Protein AF-A0A6P2TS26-F1 (afdb_monomer)

Mean predicted aligned error: 13.61 Å

Secondary structure (DSSP, 8-state):
--THHHHHHHHHHHHHHSSSTT--S----TT-----HHHHHHHHHHHHHHHHHHHHHHHHHHHHHHHHHHHHHHHHHTT-HHHHHHHHHH----HHHHSS--HHHHHHHHHHHHHHHHHHSSS--TTTHHHHHHHHHHHHHHHTTT-HHHHHHHHHHHHHHHHSTTHHHHTT---SPTTTS---HHHHHHHHHHHHHHHHHHHHHHHT--GGG---S-SS---SSS---HHHHHHHHHHHHH-GGGGTS--EEEEETTEEEEEPP-

Structure (mmCIF, N/CA/C/O backbone):
data_AF-A0A6P2TS26-F1
#
_entry.id   AF-A0A6P2TS26-F1
#
loop_
_atom_site.group_PDB
_atom_site.id
_atom_site.type_symbol
_atom_site.label_atom_id
_atom_site.label_alt_id
_atom_site.label_comp_id
_atom_site.label_asym_id
_atom_site.label_entity_id
_atom_site.label_seq_id
_atom_site.pdbx_PDB_ins_code
_atom_site.Cartn_x
_atom_site.Cartn_y
_atom_site.Cartn_z
_atom_site.occupancy
_atom_site.B_iso_or_equiv
_atom_site.auth_seq_id
_atom_site.auth_comp_id
_atom_site.auth_asym_id
_atom_site.auth_atom_id
_atom_site.pdbx_PDB_model_num
ATOM 1 N N . MET A 1 1 ? 30.615 -4.510 -17.522 1.00 43.84 1 MET A N 1
ATOM 2 C CA . MET A 1 1 ? 31.919 -4.238 -16.867 1.00 43.84 1 MET A CA 1
ATOM 3 C C . MET A 1 1 ? 32.957 -3.967 -17.949 1.00 43.84 1 MET A C 1
ATOM 5 O O . MET A 1 1 ? 33.352 -4.892 -18.642 1.00 43.84 1 MET A O 1
ATOM 9 N N . SER A 1 2 ? 33.292 -2.694 -18.185 1.00 32.22 2 SER A N 1
ATOM 10 C CA . SER A 1 2 ? 34.034 -2.250 -19.377 1.00 32.22 2 SER A CA 1
ATOM 11 C C . SER A 1 2 ? 35.471 -1.832 -19.041 1.00 32.22 2 SER A C 1
ATOM 13 O O . SER A 1 2 ? 35.719 -1.208 -18.007 1.00 32.22 2 SER A O 1
ATOM 15 N N . LYS A 1 3 ? 36.405 -2.177 -19.938 1.00 34.50 3 LYS A N 1
ATOM 16 C CA . LYS A 1 3 ? 37.876 -2.058 -19.845 1.00 34.50 3 LYS A CA 1
ATOM 17 C C . LYS A 1 3 ? 38.410 -0.667 -19.442 1.00 34.50 3 LYS A C 1
ATOM 19 O O . LYS A 1 3 ? 39.552 -0.571 -19.001 1.00 34.50 3 LYS A O 1
ATOM 24 N N . SER A 1 4 ? 37.600 0.392 -19.512 1.00 33.75 4 SER A N 1
ATOM 25 C CA . SER A 1 4 ? 37.988 1.757 -19.112 1.00 33.75 4 SER A CA 1
ATOM 26 C C . SER A 1 4 ? 38.203 1.933 -17.603 1.00 33.75 4 SER A C 1
ATOM 28 O O . SER A 1 4 ? 39.023 2.749 -17.187 1.00 33.75 4 SER A O 1
ATOM 30 N N . MET A 1 5 ? 37.536 1.133 -16.765 1.00 33.28 5 MET A N 1
ATOM 31 C CA . MET A 1 5 ? 37.634 1.244 -15.302 1.00 33.28 5 MET A CA 1
ATOM 32 C C . MET A 1 5 ? 38.975 0.709 -14.754 1.00 33.28 5 MET A C 1
ATOM 34 O O . MET A 1 5 ? 39.426 1.109 -13.682 1.00 33.28 5 MET A O 1
ATOM 38 N N . THR A 1 6 ? 39.660 -0.158 -15.509 1.00 39.22 6 THR A N 1
ATOM 39 C CA . THR A 1 6 ? 40.962 -0.738 -15.134 1.00 39.22 6 THR A CA 1
ATOM 40 C C . THR A 1 6 ? 42.138 0.187 -15.476 1.00 39.22 6 THR A C 1
ATOM 42 O O . THR A 1 6 ? 43.161 0.148 -14.794 1.00 39.22 6 THR A O 1
ATOM 45 N N . ILE A 1 7 ? 41.994 1.052 -16.487 1.00 42.72 7 ILE A N 1
ATOM 46 C CA . ILE A 1 7 ? 43.043 1.992 -16.924 1.00 42.72 7 ILE A CA 1
ATOM 47 C C . ILE A 1 7 ? 43.149 3.179 -15.954 1.00 42.72 7 ILE A C 1
ATOM 49 O O . ILE A 1 7 ? 44.250 3.549 -15.551 1.00 42.72 7 ILE A O 1
ATOM 53 N N . ILE A 1 8 ? 42.012 3.699 -15.479 1.00 43.06 8 ILE A N 1
ATOM 54 C CA . ILE A 1 8 ? 41.965 4.819 -14.520 1.00 43.06 8 ILE A CA 1
ATOM 55 C C . ILE A 1 8 ? 42.535 4.408 -13.151 1.00 43.06 8 ILE A C 1
ATOM 57 O O . ILE A 1 8 ? 43.282 5.164 -12.532 1.00 43.06 8 ILE A O 1
ATOM 61 N N . ARG A 1 9 ? 42.290 3.164 -12.711 1.00 41.81 9 ARG A N 1
ATOM 62 C CA . ARG A 1 9 ? 42.856 2.623 -11.462 1.00 41.81 9 ARG A CA 1
ATOM 63 C C . ARG A 1 9 ? 44.382 2.468 -11.520 1.00 41.81 9 ARG A C 1
ATOM 65 O O . ARG A 1 9 ? 45.052 2.677 -10.515 1.00 41.81 9 ARG A O 1
ATOM 72 N N . ARG A 1 10 ? 44.942 2.139 -12.693 1.00 38.78 10 ARG A N 1
ATOM 73 C CA . ARG A 1 10 ? 46.400 2.027 -12.890 1.00 38.78 10 ARG A CA 1
ATOM 74 C C . ARG A 1 10 ? 47.093 3.390 -12.983 1.00 38.78 10 ARG A C 1
ATOM 76 O O . ARG A 1 10 ? 48.202 3.520 -12.478 1.00 38.78 10 ARG A O 1
ATOM 83 N N . LEU A 1 11 ? 46.430 4.406 -13.538 1.00 37.84 11 LEU A N 1
ATOM 84 C CA . LEU A 1 11 ? 46.932 5.788 -13.552 1.00 37.84 11 LEU A CA 1
ATOM 85 C C . LEU A 1 11 ? 46.934 6.432 -12.154 1.00 37.84 11 LEU A C 1
ATOM 87 O O . LEU A 1 11 ? 47.897 7.111 -11.815 1.00 37.84 11 LEU A O 1
ATOM 91 N N . ALA A 1 12 ? 45.939 6.138 -11.308 1.00 40.00 12 ALA A N 1
ATOM 92 C CA . ALA A 1 12 ? 45.915 6.593 -9.912 1.00 40.00 12 ALA A CA 1
ATOM 93 C C . ALA A 1 12 ? 47.009 5.940 -9.036 1.00 40.00 12 ALA A C 1
ATOM 95 O O . ALA A 1 12 ? 47.567 6.581 -8.146 1.00 40.00 12 ALA A O 1
ATOM 96 N N . CYS A 1 13 ? 47.382 4.682 -9.305 1.00 37.41 13 CYS A N 1
ATOM 97 C CA . CYS A 1 13 ? 48.526 4.055 -8.633 1.00 37.41 13 CYS A CA 1
ATOM 98 C C . CYS A 1 13 ? 49.877 4.617 -9.114 1.00 37.41 13 CYS A C 1
ATOM 100 O O . CYS A 1 13 ? 50.801 4.720 -8.314 1.00 37.41 13 CYS A O 1
ATOM 102 N N . LEU A 1 14 ? 49.999 5.026 -10.381 1.00 35.94 14 LEU A N 1
ATOM 103 C CA . LEU A 1 14 ? 51.245 5.582 -10.930 1.00 35.94 14 LEU A CA 1
ATOM 104 C C . LEU A 1 14 ? 51.549 7.009 -10.444 1.00 35.94 14 LEU A C 1
ATOM 106 O O . LEU A 1 14 ? 52.718 7.349 -10.273 1.00 35.94 14 LEU A O 1
ATOM 110 N N . THR A 1 15 ? 50.536 7.819 -10.132 1.00 40.16 15 THR A N 1
ATOM 111 C CA . THR A 1 15 ? 50.741 9.138 -9.501 1.00 40.16 15 THR A CA 1
ATOM 112 C C . THR A 1 15 ? 50.996 9.048 -7.995 1.00 40.16 15 THR A C 1
ATOM 114 O O . THR A 1 15 ? 51.635 9.931 -7.431 1.00 40.16 15 THR A O 1
ATOM 117 N N . SER A 1 16 ? 50.592 7.948 -7.352 1.00 39.03 16 SER A N 1
ATOM 118 C CA . SER A 1 16 ? 50.873 7.691 -5.930 1.00 39.03 16 SER A CA 1
ATOM 119 C C . SER A 1 16 ? 52.322 7.241 -5.678 1.00 39.03 16 SER A C 1
ATOM 121 O O . SER A 1 16 ? 52.857 7.459 -4.596 1.00 39.03 16 SER A O 1
ATOM 123 N N . VAL A 1 17 ? 52.990 6.644 -6.674 1.00 40.62 17 VAL A N 1
ATOM 124 C CA . VAL A 1 17 ? 54.374 6.140 -6.540 1.00 40.62 17 VAL A CA 1
ATOM 125 C C . VAL A 1 17 ? 55.431 7.220 -6.817 1.00 40.62 17 VAL A C 1
ATOM 127 O O . VAL A 1 17 ? 56.533 7.138 -6.285 1.00 40.62 17 VAL A O 1
ATOM 130 N N . LEU A 1 18 ? 55.106 8.284 -7.559 1.00 42.59 18 LEU A N 1
ATOM 131 C CA . LEU A 1 18 ? 56.057 9.378 -7.825 1.00 42.59 18 LEU A CA 1
ATOM 132 C C . LEU A 1 18 ? 56.091 10.470 -6.740 1.00 42.59 18 LEU A C 1
ATOM 134 O O . LEU A 1 18 ? 57.012 11.281 -6.742 1.00 42.59 18 LEU A O 1
ATOM 138 N N . ALA A 1 19 ? 55.156 10.469 -5.783 1.00 41.88 19 ALA A N 1
ATOM 139 C CA . ALA A 1 19 ? 55.155 11.402 -4.647 1.00 41.88 19 ALA A CA 1
ATOM 140 C C . ALA A 1 19 ? 55.678 10.794 -3.327 1.00 41.88 19 ALA A C 1
ATOM 142 O O . ALA A 1 19 ? 55.879 11.522 -2.360 1.00 41.88 19 ALA A O 1
ATOM 143 N N . LEU A 1 20 ? 55.936 9.481 -3.275 1.00 44.88 20 LEU A N 1
ATOM 144 C CA . LEU A 1 20 ? 56.434 8.786 -2.074 1.00 44.88 20 LEU A CA 1
ATOM 145 C C . LEU A 1 20 ? 57.918 8.377 -2.158 1.00 44.88 20 LEU A C 1
ATOM 147 O O . LEU A 1 20 ? 58.442 7.767 -1.232 1.00 44.88 20 LEU A O 1
ATOM 151 N N . GLY A 1 21 ? 58.625 8.746 -3.230 1.00 40.78 21 GLY A N 1
ATOM 152 C CA . GLY A 1 21 ? 60.044 8.415 -3.426 1.00 40.78 21 GLY A CA 1
ATOM 153 C C . GLY A 1 21 ? 61.048 9.271 -2.643 1.00 40.78 21 GLY A C 1
ATOM 154 O O . GLY A 1 21 ? 62.248 9.074 -2.801 1.00 40.78 21 GLY A O 1
ATOM 155 N N . ALA A 1 22 ? 60.601 10.224 -1.821 1.00 41.62 22 ALA A N 1
ATOM 156 C CA . ALA A 1 22 ? 61.499 11.139 -1.114 1.00 41.62 22 ALA A CA 1
ATOM 157 C C . ALA A 1 22 ? 61.060 11.416 0.330 1.00 41.62 22 ALA A C 1
ATOM 159 O O . ALA A 1 22 ? 61.025 12.564 0.746 1.00 41.62 22 ALA A O 1
ATOM 160 N N . CYS A 1 23 ? 60.709 10.376 1.090 1.00 42.03 23 CYS A N 1
ATOM 161 C CA . CYS A 1 23 ? 60.691 10.385 2.560 1.00 42.03 23 CYS A CA 1
ATOM 162 C C . CYS A 1 23 ? 60.766 8.930 3.053 1.00 42.03 23 CYS A C 1
ATOM 164 O O . CYS A 1 23 ? 59.774 8.368 3.510 1.00 42.03 23 CYS A O 1
ATOM 166 N N . SER A 1 24 ? 61.932 8.289 2.923 1.00 37.75 24 SER A N 1
ATOM 167 C CA . SER A 1 24 ? 62.208 7.018 3.602 1.00 37.75 24 SER A CA 1
ATOM 168 C C . SER A 1 24 ? 63.368 7.182 4.579 1.00 37.75 24 SER A C 1
ATOM 170 O O . SER A 1 24 ? 64.529 7.131 4.183 1.00 37.75 24 SER A O 1
ATOM 172 N N . SER A 1 25 ? 63.034 7.357 5.852 1.00 39.81 25 SER A N 1
ATOM 173 C CA . SER A 1 25 ? 63.660 6.640 6.968 1.00 39.81 25 SER A CA 1
ATOM 174 C C . SER A 1 25 ? 62.862 6.946 8.240 1.00 39.81 25 SER A C 1
ATOM 176 O O . SER A 1 25 ? 62.713 8.106 8.612 1.00 39.81 25 SER A O 1
ATOM 178 N N . ASP A 1 26 ? 62.363 5.879 8.863 1.00 35.72 26 ASP A N 1
ATOM 179 C CA . ASP A 1 26 ? 61.820 5.786 10.225 1.00 35.72 26 ASP A CA 1
ATOM 180 C C . ASP A 1 26 ? 60.376 6.252 10.489 1.00 35.72 26 ASP A C 1
ATOM 182 O O . ASP A 1 26 ? 60.086 7.262 11.129 1.00 35.72 26 ASP A O 1
ATOM 186 N N . CYS A 1 27 ? 59.434 5.386 10.098 1.00 41.00 27 CYS A N 1
ATOM 187 C CA . CYS A 1 27 ? 58.069 5.340 10.626 1.00 41.00 27 CYS A CA 1
ATOM 188 C C . CYS A 1 27 ? 58.030 4.719 12.034 1.00 41.00 27 CYS A C 1
ATOM 190 O O . CYS A 1 27 ? 57.474 3.642 12.240 1.00 41.00 27 CYS A O 1
ATOM 192 N N . SER A 1 28 ? 58.590 5.409 13.021 1.00 37.25 28 SER A N 1
ATOM 193 C CA . SER A 1 28 ? 58.350 5.092 14.430 1.00 37.25 28 SER A CA 1
ATOM 194 C C . SER A 1 28 ? 58.573 6.331 15.287 1.00 37.25 28 SER A C 1
ATOM 196 O O . SER A 1 28 ? 59.604 6.439 15.935 1.00 37.25 28 SER A O 1
ATOM 198 N N . ASN A 1 29 ? 57.642 7.292 15.228 1.00 37.97 29 ASN A N 1
ATOM 199 C CA . ASN A 1 29 ? 57.329 8.249 16.303 1.00 37.97 29 ASN A CA 1
ATOM 200 C C . ASN A 1 29 ? 56.235 9.226 15.839 1.00 37.97 29 ASN A C 1
ATOM 202 O O . ASN A 1 29 ? 56.510 10.308 15.334 1.00 37.97 29 ASN A O 1
ATOM 206 N N . LEU A 1 30 ? 54.971 8.848 16.036 1.00 42.41 30 LEU A N 1
ATOM 207 C CA . LEU A 1 30 ? 53.792 9.649 15.670 1.00 42.41 30 LEU A CA 1
ATOM 208 C C . LEU A 1 30 ? 53.483 10.806 16.649 1.00 42.41 30 LEU A C 1
ATOM 210 O O . LEU A 1 30 ? 52.454 11.456 16.503 1.00 42.41 30 LEU A O 1
ATOM 214 N N . LEU A 1 31 ? 54.348 11.081 17.637 1.00 38.00 31 LEU A N 1
ATOM 215 C CA . LEU A 1 31 ? 54.135 12.125 18.658 1.00 38.00 31 LEU A CA 1
ATOM 216 C C . LEU A 1 31 ? 55.414 12.891 19.069 1.00 38.00 31 LEU A C 1
ATOM 218 O O . LEU A 1 31 ? 55.466 13.461 20.156 1.00 38.00 31 LEU A O 1
ATOM 222 N N . SER A 1 32 ? 56.450 12.939 18.225 1.00 34.25 32 SER A N 1
ATOM 223 C CA . SER A 1 32 ? 57.643 13.756 18.504 1.00 34.25 32 SER A CA 1
ATOM 224 C C . SER A 1 32 ? 57.584 15.081 17.747 1.00 3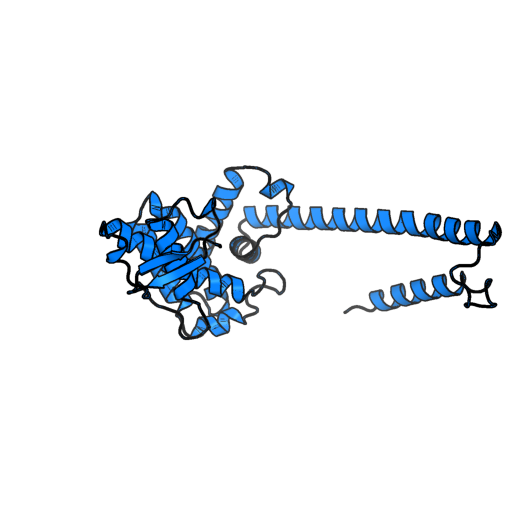4.25 32 SER A C 1
ATOM 226 O O . SER A 1 32 ? 57.612 15.116 16.516 1.00 34.25 32 SER A O 1
ATOM 228 N N . GLY A 1 33 ? 57.479 16.179 18.496 1.00 42.53 33 GLY A N 1
ATOM 229 C CA . GLY A 1 33 ? 57.523 17.538 17.973 1.00 42.53 33 GLY A CA 1
ATOM 230 C C . GLY A 1 33 ? 58.897 17.867 17.396 1.00 42.53 33 GLY A C 1
ATOM 231 O O . GLY A 1 33 ? 59.821 18.202 18.129 1.00 42.53 33 GLY A O 1
ATOM 232 N N . SER A 1 34 ? 59.024 17.817 16.072 1.00 35.84 34 SER A N 1
ATOM 233 C CA . SER A 1 34 ? 60.061 18.558 15.357 1.00 35.84 34 SER A CA 1
ATOM 234 C C . SER A 1 34 ? 59.558 18.923 13.964 1.00 35.84 34 SER A C 1
ATOM 236 O O . SER A 1 34 ? 59.414 18.087 13.073 1.00 35.84 34 SER A O 1
ATOM 238 N N . HIS A 1 35 ? 59.200 20.196 13.809 1.00 41.19 35 HIS A N 1
ATOM 239 C CA . HIS A 1 35 ? 58.676 20.763 12.575 1.00 41.19 35 HIS A CA 1
ATOM 240 C C . HIS A 1 35 ? 59.808 20.963 11.562 1.00 41.19 35 HIS A C 1
ATOM 242 O O . HIS A 1 35 ? 60.517 21.965 11.597 1.00 41.19 35 HIS A O 1
ATOM 248 N N . SER A 1 36 ? 59.937 20.037 10.613 1.00 40.91 36 SER A N 1
ATOM 249 C CA . SER A 1 36 ? 60.620 20.309 9.349 1.00 40.91 36 SER A CA 1
ATOM 250 C C . SER A 1 36 ? 59.647 21.027 8.411 1.00 40.91 36 SER A C 1
ATOM 252 O O . SER A 1 36 ? 58.611 20.483 8.021 1.00 40.91 36 SER A O 1
ATOM 254 N N . THR A 1 37 ? 59.985 22.258 8.026 1.00 44.28 37 THR A N 1
ATOM 255 C CA . THR A 1 37 ? 59.265 23.067 7.027 1.00 44.28 37 THR A CA 1
ATOM 256 C C . THR A 1 37 ? 59.093 22.350 5.681 1.00 44.28 37 THR A C 1
ATOM 258 O O . THR A 1 37 ? 58.162 22.667 4.941 1.00 44.28 37 THR A O 1
ATOM 261 N N . ALA A 1 38 ? 59.915 21.337 5.386 1.00 41.84 38 ALA A N 1
ATOM 262 C CA . ALA A 1 38 ? 59.845 20.561 4.151 1.00 41.84 38 ALA A CA 1
ATOM 263 C C . ALA A 1 38 ? 58.663 19.567 4.108 1.00 41.84 38 ALA A C 1
ATOM 265 O O . ALA A 1 38 ? 58.068 19.385 3.046 1.00 41.84 38 ALA A O 1
ATOM 266 N N . CYS A 1 39 ? 58.246 18.982 5.241 1.00 36.72 39 CYS A N 1
ATOM 267 C CA . CYS A 1 39 ? 57.095 18.061 5.273 1.00 36.72 39 CYS A CA 1
ATOM 268 C C . CYS A 1 39 ? 55.748 18.790 5.142 1.00 36.72 39 CYS A C 1
ATOM 270 O O . CYS A 1 39 ? 54.819 18.267 4.526 1.00 36.72 39 CYS A O 1
ATOM 272 N N . ASN A 1 40 ? 55.648 20.021 5.654 1.00 40.12 40 ASN A N 1
ATOM 273 C CA . ASN A 1 40 ? 54.433 20.835 5.539 1.00 40.12 40 ASN A CA 1
ATOM 274 C C . ASN A 1 40 ? 54.159 21.292 4.096 1.00 40.12 40 ASN A C 1
ATOM 276 O O . ASN A 1 40 ? 53.001 21.383 3.695 1.00 40.12 40 ASN A O 1
ATOM 280 N N . LEU A 1 41 ? 55.203 21.535 3.295 1.00 43.41 41 LEU A N 1
ATOM 281 C CA . LEU A 1 41 ? 55.057 21.901 1.881 1.00 43.41 41 LEU A CA 1
ATOM 282 C C . LEU A 1 41 ? 54.620 20.714 1.012 1.00 43.41 41 LEU A C 1
ATOM 284 O O . LEU A 1 41 ? 53.796 20.896 0.118 1.00 43.41 41 LEU A O 1
ATOM 288 N N . ALA A 1 42 ? 55.105 19.502 1.296 1.00 42.03 42 ALA A N 1
ATOM 289 C CA . ALA A 1 42 ? 54.706 18.298 0.565 1.00 42.03 42 ALA A CA 1
ATOM 290 C C . ALA A 1 42 ? 53.240 17.909 0.839 1.00 42.03 42 ALA A C 1
ATOM 292 O O . ALA A 1 42 ? 52.493 17.613 -0.095 1.00 42.03 42 ALA A O 1
ATOM 293 N N . TRP A 1 43 ? 52.792 17.993 2.097 1.00 40.28 43 TRP A N 1
ATOM 294 C CA . TRP A 1 43 ? 51.382 17.786 2.449 1.00 40.28 43 TRP A CA 1
ATOM 295 C C . TRP A 1 43 ? 50.484 18.930 1.959 1.00 40.28 43 TRP A C 1
ATOM 297 O O . TRP A 1 43 ? 49.401 18.673 1.437 1.00 40.28 43 TRP A O 1
ATOM 307 N N . GLY A 1 44 ? 50.945 20.184 2.029 1.00 38.62 44 GLY A N 1
ATOM 308 C CA . GLY A 1 44 ? 50.228 21.337 1.479 1.00 38.62 44 GLY A CA 1
ATOM 309 C C . GLY A 1 44 ? 50.033 21.255 -0.039 1.00 38.62 44 GLY A C 1
ATOM 310 O O . GLY A 1 44 ? 48.934 21.499 -0.529 1.00 38.62 44 GLY A O 1
ATOM 311 N N . ALA A 1 45 ? 51.055 20.834 -0.791 1.00 43.91 45 ALA A N 1
ATOM 312 C CA . ALA A 1 45 ? 50.973 20.674 -2.243 1.00 43.91 45 ALA A CA 1
ATOM 313 C C . ALA A 1 45 ? 50.077 19.495 -2.664 1.00 43.91 45 ALA A C 1
ATOM 315 O O . ALA A 1 45 ? 49.327 19.612 -3.633 1.00 43.91 45 ALA A O 1
ATOM 316 N N . ALA A 1 46 ? 50.092 18.386 -1.916 1.00 44.09 46 ALA A N 1
ATOM 317 C CA . ALA A 1 46 ? 49.193 17.258 -2.161 1.00 44.09 46 ALA A CA 1
ATOM 318 C C . ALA A 1 46 ? 47.720 17.625 -1.896 1.00 44.09 46 ALA A C 1
ATOM 320 O O . ALA A 1 46 ? 46.845 17.269 -2.685 1.00 44.09 46 ALA A O 1
ATOM 321 N N . ILE A 1 47 ? 47.435 18.401 -0.844 1.00 46.06 47 ILE A N 1
ATOM 322 C CA . ILE A 1 47 ? 46.077 18.885 -0.548 1.00 46.06 47 ILE A CA 1
ATOM 323 C C . ILE A 1 47 ? 45.603 19.880 -1.622 1.00 46.06 47 ILE A C 1
ATOM 325 O O . ILE A 1 47 ? 44.471 19.771 -2.089 1.00 46.06 47 ILE A O 1
ATOM 329 N N . VAL A 1 48 ? 46.468 20.792 -2.084 1.00 46.19 48 VAL A N 1
ATOM 330 C CA . VAL A 1 48 ? 46.136 21.775 -3.137 1.00 46.19 48 VAL A CA 1
ATOM 331 C C . VAL A 1 48 ? 45.949 21.126 -4.514 1.00 46.19 48 VAL A C 1
ATOM 333 O O . VAL A 1 48 ? 45.154 21.622 -5.306 1.00 46.19 48 VAL A O 1
ATOM 336 N N . ALA A 1 49 ? 46.615 20.008 -4.810 1.00 45.72 49 ALA A N 1
ATOM 337 C CA . ALA A 1 49 ? 46.431 19.293 -6.075 1.00 45.72 49 ALA A CA 1
ATOM 338 C C . ALA A 1 49 ? 45.201 18.363 -6.078 1.00 45.72 49 ALA A C 1
ATOM 340 O O . ALA A 1 49 ? 44.564 18.189 -7.117 1.00 45.72 49 ALA A O 1
ATOM 341 N N . VAL A 1 50 ? 44.842 17.773 -4.932 1.00 48.81 50 VAL A N 1
ATOM 342 C CA . VAL A 1 50 ? 43.735 16.801 -4.833 1.00 48.81 50 VAL A CA 1
ATOM 343 C C . VAL A 1 50 ? 42.392 17.474 -4.520 1.00 48.81 50 VAL A C 1
ATOM 345 O O . VAL A 1 50 ? 41.363 17.031 -5.032 1.00 48.81 50 VAL A O 1
ATOM 348 N N . ALA A 1 51 ? 42.372 18.568 -3.751 1.00 46.62 51 ALA A N 1
ATOM 349 C CA . ALA A 1 51 ? 41.131 19.259 -3.387 1.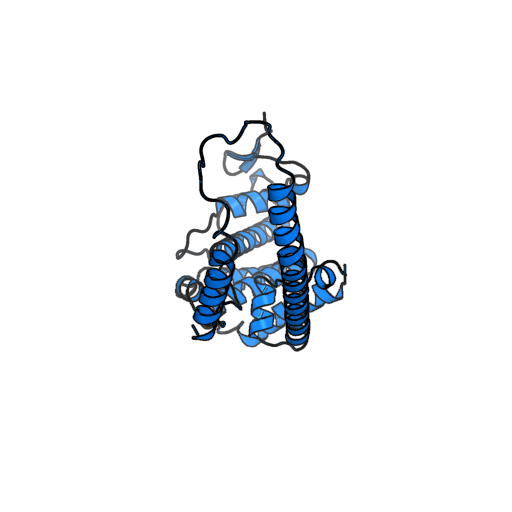00 46.62 51 ALA A CA 1
ATOM 350 C C . ALA A 1 51 ? 40.331 19.805 -4.593 1.00 46.62 51 ALA A C 1
ATOM 352 O O . ALA A 1 51 ? 39.119 19.592 -4.623 1.00 46.62 51 ALA A O 1
ATOM 353 N N . PRO A 1 52 ? 40.941 20.425 -5.626 1.00 50.44 52 PRO A N 1
ATOM 354 C CA . PRO A 1 52 ? 40.204 20.886 -6.802 1.00 50.44 52 PRO A CA 1
ATOM 355 C C . PRO A 1 52 ? 39.589 19.728 -7.591 1.00 50.44 52 PRO A C 1
ATOM 357 O O . PRO A 1 52 ? 38.466 19.841 -8.066 1.00 50.44 52 PRO A O 1
ATOM 360 N N . VAL A 1 53 ? 40.289 18.593 -7.697 1.00 53.72 53 VAL A N 1
ATOM 361 C CA . VAL A 1 53 ? 39.788 17.408 -8.412 1.00 53.72 53 VAL A CA 1
ATOM 362 C C . VAL A 1 53 ? 38.628 16.763 -7.653 1.00 53.72 53 VAL A C 1
ATOM 364 O O . VAL A 1 53 ? 37.635 16.388 -8.271 1.00 53.72 53 VAL A O 1
ATOM 367 N N . ALA A 1 54 ? 38.711 16.680 -6.322 1.00 54.22 54 ALA A N 1
ATOM 368 C CA . ALA A 1 54 ? 37.627 16.162 -5.490 1.00 54.22 54 ALA A CA 1
ATOM 369 C C . ALA A 1 54 ? 36.376 17.058 -5.545 1.00 54.22 54 ALA A C 1
ATOM 371 O O . ALA A 1 54 ? 35.276 16.543 -5.725 1.00 54.22 54 ALA A O 1
ATOM 372 N N . LEU A 1 55 ? 36.544 18.385 -5.473 1.00 57.19 55 LEU A N 1
ATOM 373 C CA . LEU A 1 55 ? 35.441 19.351 -5.562 1.00 57.19 55 LEU A CA 1
ATOM 374 C C . LEU A 1 55 ? 34.799 19.391 -6.957 1.00 57.19 55 LEU A C 1
ATOM 376 O O . LEU A 1 55 ? 33.581 19.498 -7.082 1.00 57.19 55 LEU A O 1
ATOM 380 N N . VAL A 1 56 ? 35.601 19.274 -8.019 1.00 59.94 56 VAL A N 1
ATOM 381 C CA . VAL A 1 56 ? 35.086 19.183 -9.392 1.00 59.94 56 VAL A CA 1
ATOM 382 C C . VAL A 1 56 ? 34.380 17.843 -9.615 1.00 59.94 56 VAL A C 1
ATOM 384 O O . VAL A 1 56 ? 33.333 17.819 -10.254 1.00 59.94 56 VAL A O 1
ATOM 387 N N . SER A 1 57 ? 34.880 16.739 -9.049 1.00 61.19 57 SER A N 1
ATOM 388 C CA . SER A 1 57 ? 34.201 15.437 -9.118 1.00 61.19 57 SER A CA 1
ATOM 389 C C . SER A 1 57 ? 32.849 15.466 -8.412 1.00 61.19 57 SER A C 1
ATOM 391 O O . SER A 1 57 ? 31.869 15.017 -8.999 1.00 61.19 57 SER A O 1
ATOM 393 N N . SER A 1 58 ? 32.769 16.031 -7.202 1.00 64.81 58 SER A N 1
ATOM 394 C CA . SER A 1 58 ? 31.498 16.132 -6.478 1.00 64.81 58 SER A CA 1
ATOM 395 C C . SER A 1 58 ? 30.504 17.041 -7.199 1.00 64.81 58 SER A C 1
ATOM 397 O O . SER A 1 58 ? 29.345 16.676 -7.337 1.00 64.81 58 SER A O 1
ATOM 399 N N . ALA A 1 59 ? 30.950 18.176 -7.750 1.00 68.12 59 ALA A N 1
ATOM 400 C CA . ALA A 1 59 ? 30.076 19.065 -8.518 1.00 68.12 59 ALA A CA 1
ATOM 401 C C . ALA A 1 59 ? 29.570 18.424 -9.826 1.00 68.12 59 ALA A C 1
ATOM 403 O O . ALA A 1 59 ? 28.422 18.632 -10.219 1.00 68.12 59 ALA A O 1
ATOM 404 N N . ILE A 1 60 ? 30.405 17.626 -10.503 1.00 68.88 60 ILE A N 1
ATOM 405 C CA . ILE A 1 60 ? 30.006 16.873 -11.703 1.00 68.88 60 ILE A CA 1
ATOM 406 C C . ILE A 1 60 ? 29.019 15.757 -11.345 1.00 68.88 60 ILE A C 1
ATOM 408 O O . ILE A 1 60 ? 28.050 15.544 -12.077 1.00 68.88 60 ILE A O 1
ATOM 412 N N . ASP A 1 61 ? 29.250 15.043 -10.245 1.00 77.75 61 ASP A N 1
ATOM 413 C CA . ASP A 1 61 ? 28.356 13.974 -9.800 1.00 77.75 61 ASP A CA 1
ATOM 414 C C . ASP A 1 61 ? 26.996 14.530 -9.351 1.00 77.75 61 ASP A C 1
ATOM 416 O O . ASP A 1 61 ? 25.965 13.998 -9.774 1.00 77.75 61 ASP A O 1
ATOM 420 N N . ASP A 1 62 ? 26.980 15.659 -8.637 1.00 77.12 62 ASP A N 1
ATOM 421 C CA . ASP A 1 62 ? 25.758 16.392 -8.284 1.00 77.12 62 ASP A CA 1
ATOM 422 C C . ASP A 1 62 ? 25.008 16.873 -9.533 1.00 77.12 62 ASP A C 1
ATOM 424 O O . ASP A 1 62 ? 23.784 16.751 -9.626 1.00 77.12 62 ASP A O 1
ATOM 428 N N . HIS A 1 63 ? 25.719 17.396 -10.537 1.00 76.94 63 HIS A N 1
ATOM 429 C CA . HIS A 1 63 ? 25.095 17.831 -11.787 1.00 76.94 63 HIS A CA 1
ATOM 430 C C . HIS A 1 63 ? 24.435 16.660 -12.530 1.00 76.94 63 HIS A C 1
ATOM 432 O O . HIS A 1 63 ? 23.254 16.731 -12.871 1.00 76.94 63 HIS A O 1
ATOM 438 N N . ARG A 1 64 ? 25.147 15.536 -12.689 1.00 78.38 64 ARG A N 1
ATOM 439 C CA . ARG A 1 64 ? 24.601 14.315 -13.312 1.00 78.38 64 ARG A CA 1
ATOM 440 C C . ARG 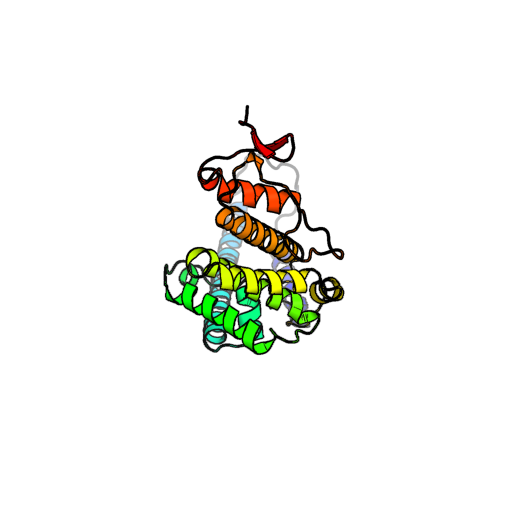A 1 64 ? 23.434 13.723 -12.532 1.00 78.38 64 ARG A C 1
ATOM 442 O O . ARG A 1 64 ? 22.567 13.067 -13.111 1.00 78.38 64 ARG A O 1
ATOM 449 N N . GLN A 1 65 ? 23.440 13.842 -11.208 1.00 78.81 65 GLN A N 1
ATOM 450 C CA . GLN A 1 65 ? 22.319 13.395 -10.392 1.00 78.81 65 GLN A CA 1
ATOM 451 C C . GLN A 1 65 ? 21.088 14.271 -10.644 1.00 78.81 65 GLN A C 1
ATOM 453 O O . GLN A 1 65 ? 20.024 13.735 -10.950 1.00 78.81 65 GLN A O 1
ATOM 458 N N . ASN A 1 66 ? 21.254 15.595 -10.633 1.00 77.31 66 ASN A N 1
ATOM 459 C CA . ASN A 1 66 ? 20.176 16.542 -10.914 1.00 77.31 66 ASN A CA 1
ATOM 460 C C . ASN A 1 66 ? 19.541 16.332 -12.300 1.00 77.31 66 ASN A C 1
ATOM 462 O O . ASN A 1 66 ? 18.318 16.410 -12.424 1.00 77.31 66 ASN A O 1
ATOM 466 N N . GLU A 1 67 ? 20.346 16.045 -13.328 1.00 79.31 67 GLU A N 1
ATOM 467 C CA . GLU A 1 67 ? 19.852 15.744 -14.681 1.00 79.31 67 GLU A CA 1
ATOM 468 C C . GLU A 1 67 ? 19.021 14.454 -14.722 1.00 79.31 67 GLU A C 1
ATOM 470 O O . GLU A 1 67 ? 17.907 14.451 -15.250 1.00 79.31 67 GLU A O 1
ATOM 475 N N . ARG A 1 68 ? 19.522 13.364 -14.118 1.00 80.38 68 ARG A N 1
ATOM 476 C CA . ARG A 1 68 ? 18.803 12.076 -14.044 1.00 80.38 68 ARG A CA 1
ATOM 477 C C . ARG A 1 68 ? 17.468 12.207 -13.324 1.00 80.38 68 ARG A C 1
ATOM 479 O O . ARG A 1 68 ? 16.467 11.602 -13.712 1.00 80.38 68 ARG A O 1
ATOM 486 N N . GLU A 1 69 ? 17.454 12.992 -12.262 1.00 79.94 69 GLU A N 1
ATOM 487 C CA . GLU A 1 69 ? 16.259 13.247 -11.484 1.00 79.94 69 GLU A CA 1
ATOM 488 C C . GLU A 1 69 ? 15.225 14.098 -12.254 1.00 79.94 69 GLU A C 1
ATOM 490 O O . GLU A 1 69 ? 14.025 13.815 -12.201 1.00 79.94 69 GLU A O 1
ATOM 495 N N . GLU A 1 70 ? 15.666 15.099 -13.024 1.00 82.94 70 GLU A N 1
ATOM 496 C CA . GLU A 1 70 ? 14.784 15.896 -13.886 1.00 82.94 70 GLU A CA 1
ATOM 497 C C . GLU A 1 70 ? 14.204 15.066 -15.042 1.00 82.94 70 GLU A C 1
ATOM 499 O O . GLU A 1 70 ? 13.015 15.177 -15.358 1.00 82.94 70 GLU A O 1
ATOM 504 N N . GLU A 1 71 ? 15.012 14.201 -15.656 1.00 86.31 71 GLU A N 1
ATOM 505 C CA . GLU A 1 71 ? 14.541 13.254 -16.668 1.00 86.31 71 GLU A CA 1
ATOM 506 C C . GLU A 1 71 ? 13.497 12.294 -16.083 1.00 86.31 71 GLU A C 1
ATOM 508 O O . GLU A 1 71 ? 12.442 12.080 -16.685 1.00 86.31 71 GLU A O 1
ATOM 513 N N . THR A 1 72 ? 13.742 11.776 -14.876 1.00 86.44 72 THR A N 1
ATOM 514 C CA . THR A 1 72 ? 12.793 10.912 -14.158 1.00 86.44 72 THR A CA 1
ATOM 515 C C . THR A 1 72 ? 11.465 11.632 -13.934 1.00 86.44 72 THR A C 1
ATOM 517 O O . THR A 1 72 ? 10.410 11.081 -14.243 1.00 86.44 72 THR A O 1
ATOM 520 N N . TRP A 1 73 ? 11.495 12.892 -13.488 1.00 87.06 73 TRP A N 1
ATOM 521 C CA . TRP A 1 73 ? 10.290 13.714 -13.339 1.00 87.06 73 TRP A CA 1
ATOM 522 C C . TRP A 1 73 ? 9.539 13.912 -14.665 1.00 87.06 73 TRP A C 1
ATOM 524 O O . TRP A 1 73 ? 8.314 13.779 -14.716 1.00 87.06 73 TRP A O 1
ATOM 534 N N . LYS A 1 74 ? 10.256 14.193 -15.762 1.00 89.06 74 LYS A N 1
ATOM 535 C CA . LYS A 1 74 ? 9.658 14.341 -17.101 1.00 89.06 74 LYS A CA 1
ATOM 536 C C . LYS A 1 74 ? 8.979 13.052 -17.561 1.00 89.06 74 LYS A C 1
ATOM 538 O O . LYS A 1 74 ? 7.827 13.098 -17.990 1.00 89.06 74 LYS A O 1
ATOM 543 N N . ARG A 1 75 ? 9.659 11.910 -17.432 1.00 91.06 75 ARG A N 1
ATOM 544 C CA . ARG A 1 75 ? 9.128 10.588 -17.806 1.00 91.06 75 ARG A CA 1
ATOM 545 C C . ARG A 1 75 ? 7.944 10.180 -16.938 1.00 91.06 75 ARG A C 1
ATOM 547 O O . ARG A 1 75 ? 6.975 9.630 -17.455 1.00 91.06 75 ARG A O 1
ATOM 554 N N . TRP A 1 76 ? 7.975 10.517 -15.650 1.00 89.88 76 TRP A N 1
ATOM 555 C CA . TRP A 1 76 ? 6.852 10.264 -14.757 1.00 89.88 76 TRP A CA 1
ATOM 556 C C . TRP A 1 76 ? 5.607 11.046 -15.185 1.00 89.88 76 TRP A C 1
ATOM 558 O O . TRP A 1 76 ? 4.542 10.459 -15.366 1.00 89.88 76 TRP A O 1
ATOM 568 N N . LYS A 1 77 ? 5.748 12.351 -15.456 1.00 89.19 77 LYS A N 1
ATOM 569 C CA . LYS A 1 77 ? 4.647 13.173 -15.987 1.00 89.19 77 LYS A CA 1
ATOM 570 C C . LYS A 1 77 ? 4.132 12.686 -17.340 1.00 89.19 77 LYS A C 1
ATOM 572 O O . LYS A 1 77 ? 2.944 12.830 -17.618 1.00 89.19 77 LYS A O 1
ATOM 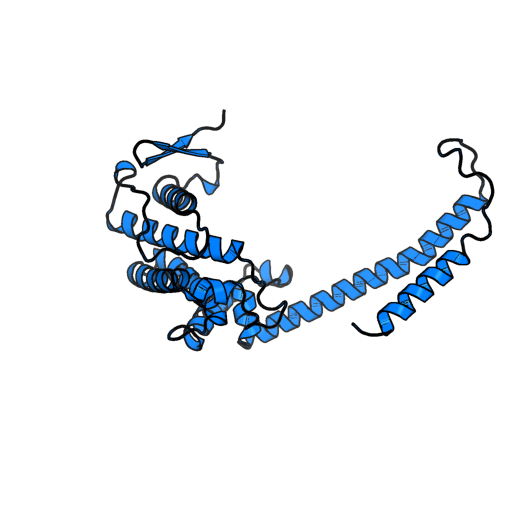577 N N . ALA A 1 78 ? 5.009 12.114 -18.161 1.00 92.69 78 ALA A N 1
ATOM 578 C CA . ALA A 1 78 ? 4.642 11.506 -19.435 1.00 92.69 78 ALA A CA 1
ATOM 579 C C . ALA A 1 78 ? 3.920 10.151 -19.285 1.00 92.69 78 ALA A C 1
ATOM 581 O O . ALA A 1 78 ? 3.380 9.651 -20.267 1.00 92.69 78 ALA A O 1
ATOM 582 N N . GLY A 1 79 ? 3.874 9.568 -18.081 1.00 91.44 79 GLY A N 1
ATOM 583 C CA . GLY A 1 79 ? 3.208 8.292 -17.828 1.00 91.44 79 GLY A CA 1
ATOM 584 C C . GLY A 1 79 ? 4.009 7.074 -18.289 1.00 91.44 79 GLY A C 1
ATOM 585 O O . GLY A 1 79 ? 3.412 6.073 -18.668 1.00 91.44 79 GLY A O 1
ATOM 586 N N . ASP A 1 80 ? 5.341 7.151 -18.284 1.00 91.50 80 ASP A N 1
ATOM 587 C CA . ASP A 1 80 ? 6.206 6.026 -18.648 1.00 91.50 80 ASP A CA 1
ATOM 588 C C . ASP A 1 80 ? 6.070 4.869 -17.627 1.00 91.50 80 ASP A C 1
ATOM 590 O O . ASP A 1 80 ? 6.436 5.063 -16.460 1.00 91.50 80 ASP A O 1
ATOM 594 N N . PRO A 1 81 ? 5.556 3.677 -18.006 1.00 90.69 81 PRO A N 1
ATOM 595 C CA . PRO A 1 81 ? 5.121 2.665 -17.041 1.00 90.69 81 PRO A CA 1
ATOM 596 C C . PRO A 1 81 ? 6.176 2.198 -16.027 1.00 90.69 81 PRO A C 1
ATOM 598 O O . PRO A 1 81 ? 5.854 2.139 -14.838 1.00 90.69 81 PRO A O 1
ATOM 601 N N . PRO A 1 82 ? 7.439 1.915 -16.406 1.00 88.06 82 PRO A N 1
ATOM 602 C CA . PRO A 1 82 ? 8.473 1.546 -15.444 1.00 88.06 82 PRO A CA 1
ATOM 603 C C . PRO A 1 82 ? 8.802 2.684 -14.467 1.00 88.06 82 PRO A C 1
ATOM 605 O O . PRO A 1 82 ? 9.051 2.432 -13.290 1.00 88.06 82 PRO A O 1
ATOM 608 N N . VAL A 1 83 ? 8.775 3.941 -14.925 1.00 89.44 83 VAL A N 1
ATOM 609 C CA . VAL A 1 83 ? 9.028 5.113 -14.069 1.00 89.44 83 VAL A CA 1
ATOM 610 C C . VAL A 1 83 ? 7.858 5.348 -13.118 1.00 89.44 83 VAL A C 1
ATOM 612 O O . VAL A 1 83 ? 8.072 5.564 -11.929 1.00 89.44 83 VAL A O 1
ATOM 615 N N . VAL A 1 84 ? 6.625 5.245 -13.612 1.00 91.25 84 VAL A N 1
ATOM 616 C CA . VAL A 1 84 ? 5.407 5.331 -12.797 1.00 91.25 84 VAL A CA 1
ATOM 617 C C . VAL A 1 84 ? 5.409 4.255 -11.706 1.00 91.25 84 VAL A C 1
ATOM 619 O O . VAL A 1 84 ? 5.229 4.579 -10.533 1.00 91.25 84 VAL A O 1
ATOM 622 N N . ALA A 1 85 ? 5.690 2.998 -12.064 1.00 89.25 85 ALA A N 1
ATOM 623 C CA . ALA A 1 85 ? 5.787 1.886 -11.118 1.00 89.25 85 ALA A CA 1
ATOM 624 C C . ALA A 1 85 ? 6.870 2.121 -10.055 1.00 89.25 85 ALA A C 1
ATOM 626 O O . ALA A 1 85 ? 6.608 1.987 -8.858 1.00 89.25 85 ALA A O 1
ATOM 627 N N . ARG A 1 86 ? 8.067 2.554 -10.478 1.00 86.56 86 ARG A N 1
ATOM 628 C CA . ARG A 1 86 ? 9.141 2.967 -9.566 1.00 86.56 86 ARG A CA 1
ATOM 629 C C . ARG A 1 86 ? 8.666 4.023 -8.588 1.00 86.56 86 ARG A C 1
ATOM 631 O O . ARG A 1 86 ? 8.948 3.908 -7.401 1.00 86.56 86 ARG A O 1
ATOM 638 N N . CYS A 1 87 ? 7.968 5.043 -9.071 1.00 84.62 87 CYS A N 1
ATOM 639 C CA . CYS A 1 87 ? 7.620 6.186 -8.244 1.00 84.62 87 CYS A CA 1
ATOM 640 C C . CYS A 1 87 ? 6.466 5.933 -7.276 1.00 84.62 87 CYS A C 1
ATOM 642 O O . CYS A 1 87 ? 6.394 6.604 -6.249 1.00 84.62 87 CYS A O 1
ATOM 644 N N . VAL A 1 88 ? 5.628 4.929 -7.550 1.00 85.00 88 VAL A N 1
ATOM 645 C CA . VAL A 1 88 ? 4.633 4.431 -6.593 1.00 85.00 88 VAL A CA 1
ATOM 646 C C . VAL A 1 88 ? 5.276 3.657 -5.441 1.00 85.00 88 VAL A C 1
ATOM 648 O O . VAL A 1 88 ? 4.850 3.820 -4.303 1.00 85.00 88 VAL A O 1
ATOM 651 N N . VAL A 1 89 ? 6.321 2.870 -5.712 1.00 80.38 89 VAL A N 1
ATOM 652 C CA . VAL A 1 89 ? 7.025 2.083 -4.683 1.00 80.38 89 VAL A CA 1
ATOM 653 C C . VAL A 1 89 ? 8.027 2.940 -3.911 1.00 80.38 89 VAL A C 1
ATOM 655 O O . VAL A 1 89 ? 8.010 2.996 -2.684 1.00 80.38 89 VAL A O 1
ATOM 658 N N . ASN A 1 90 ? 8.945 3.583 -4.632 1.00 76.19 90 ASN A N 1
ATOM 659 C CA . ASN A 1 90 ? 10.006 4.407 -4.071 1.00 76.19 90 ASN A CA 1
ATOM 660 C C . ASN A 1 90 ? 10.645 5.285 -5.164 1.00 76.19 90 ASN A C 1
ATOM 662 O O . ASN A 1 90 ? 11.622 4.899 -5.817 1.00 76.19 90 ASN A O 1
ATOM 666 N N . CYS A 1 91 ? 10.099 6.486 -5.366 1.00 74.06 91 CYS A N 1
ATOM 667 C CA . CYS A 1 91 ? 10.725 7.487 -6.225 1.00 74.06 91 CYS A CA 1
ATOM 668 C C . CYS A 1 91 ? 11.811 8.234 -5.434 1.00 74.06 91 CYS A C 1
ATOM 670 O O . CYS A 1 91 ? 11.504 8.965 -4.493 1.00 74.06 91 CYS A O 1
ATOM 672 N N . GLN A 1 92 ? 13.074 8.121 -5.843 1.00 68.69 92 GLN A N 1
ATOM 673 C CA . GLN A 1 92 ? 14.114 9.055 -5.402 1.00 68.69 92 GLN A CA 1
ATOM 674 C C . GLN A 1 92 ? 14.075 10.282 -6.316 1.00 68.69 92 GLN A C 1
ATOM 676 O O . GLN A 1 92 ? 14.765 10.331 -7.331 1.00 68.69 92 GLN A O 1
ATOM 681 N N . LEU A 1 93 ? 13.195 11.230 -5.995 1.00 70.69 93 LEU A N 1
ATOM 682 C CA . LEU A 1 93 ? 13.135 12.529 -6.667 1.00 70.69 93 LEU A CA 1
ATOM 683 C C . LEU A 1 93 ? 13.957 13.573 -5.917 1.00 70.69 93 LEU A C 1
ATOM 685 O O . LEU A 1 93 ? 14.132 13.438 -4.701 1.00 70.69 93 LEU A O 1
ATOM 689 N N . PRO A 1 94 ? 14.396 14.645 -6.606 1.00 63.59 94 PRO A N 1
ATOM 690 C CA . PRO A 1 94 ? 15.112 15.725 -5.961 1.00 63.59 94 PRO A CA 1
ATOM 691 C C . PRO A 1 94 ? 14.296 16.274 -4.805 1.00 63.59 94 PRO A C 1
ATOM 693 O O . PRO A 1 94 ? 13.082 16.476 -4.933 1.00 63.59 94 PRO A O 1
ATOM 696 N N . LEU A 1 95 ? 14.990 16.671 -3.741 1.00 62.19 95 LEU A N 1
ATOM 697 C CA . LEU A 1 95 ? 14.384 17.417 -2.645 1.00 62.19 95 LEU A CA 1
ATOM 698 C C . LEU A 1 95 ? 13.625 18.650 -3.147 1.00 62.19 95 LEU A C 1
ATOM 700 O O . LEU A 1 95 ? 12.528 18.893 -2.691 1.00 62.19 95 LEU A O 1
ATOM 704 N N . ARG A 1 96 ? 14.105 19.383 -4.155 1.00 63.03 96 ARG A N 1
ATOM 705 C CA . ARG A 1 96 ? 13.365 20.531 -4.730 1.00 63.03 96 ARG A CA 1
ATOM 706 C C . ARG A 1 96 ? 11.996 20.173 -5.336 1.00 63.03 96 ARG A C 1
ATOM 708 O O . ARG A 1 96 ? 11.106 21.014 -5.352 1.00 63.03 96 ARG A O 1
ATOM 715 N N . VAL A 1 97 ? 11.819 18.946 -5.830 1.00 64.50 97 VAL A N 1
ATOM 716 C CA . VAL A 1 97 ? 10.538 18.473 -6.384 1.00 64.50 97 VAL A CA 1
ATOM 717 C C . VAL A 1 97 ? 9.607 18.044 -5.250 1.00 64.50 97 VAL A C 1
ATOM 719 O O . VAL A 1 97 ? 8.433 18.407 -5.254 1.00 64.50 97 VAL A O 1
ATOM 722 N N . THR A 1 98 ? 10.141 17.337 -4.249 1.00 60.50 98 THR A N 1
ATOM 723 C CA . THR A 1 98 ? 9.376 16.795 -3.111 1.00 60.50 98 THR A CA 1
ATOM 724 C C . THR A 1 98 ? 9.138 17.797 -1.972 1.00 60.50 98 THR A C 1
ATOM 726 O O . THR A 1 98 ? 8.161 17.660 -1.247 1.00 60.50 98 THR A O 1
ATOM 729 N N . GLN A 1 99 ? 9.989 18.817 -1.827 1.00 58.84 99 GLN A N 1
ATOM 730 C CA . GLN A 1 99 ? 9.846 19.957 -0.909 1.00 58.84 99 GLN A CA 1
ATOM 731 C C . GLN A 1 99 ? 8.965 21.063 -1.489 1.00 58.84 99 GLN A C 1
ATOM 733 O O . GLN A 1 99 ? 8.573 21.971 -0.756 1.00 58.84 99 GLN A O 1
ATOM 738 N N . SER A 1 100 ? 8.632 21.007 -2.785 1.00 56.62 100 SER A N 1
ATOM 739 C CA . SER A 1 100 ? 7.485 21.775 -3.248 1.00 56.62 100 SER A CA 1
ATOM 740 C C . SER A 1 100 ? 6.268 21.140 -2.582 1.00 56.62 100 SER A C 1
ATOM 742 O O . SER A 1 100 ? 5.932 19.990 -2.857 1.00 56.62 100 SER A O 1
ATOM 744 N N . ASP A 1 101 ? 5.625 21.861 -1.668 1.00 56.38 101 ASP A N 1
ATOM 745 C CA . ASP A 1 101 ? 4.359 21.464 -1.039 1.00 56.38 101 ASP A CA 1
ATOM 746 C C . ASP A 1 101 ? 3.214 21.570 -2.068 1.00 56.38 101 ASP A C 1
ATOM 748 O O . ASP A 1 101 ? 2.179 22.207 -1.875 1.00 56.38 101 ASP A O 1
ATOM 752 N N . SER A 1 102 ? 3.458 21.034 -3.264 1.00 64.75 102 SER A N 1
ATOM 753 C CA . SER A 1 102 ? 2.626 21.216 -4.427 1.00 64.75 102 SER A CA 1
ATOM 754 C C . SER A 1 102 ? 1.544 20.150 -4.397 1.00 64.75 102 SER A C 1
ATOM 756 O O . SER A 1 102 ? 1.793 18.941 -4.414 1.00 64.75 102 SER A O 1
ATOM 758 N N . GLY A 1 103 ? 0.291 20.603 -4.404 1.00 79.12 103 GLY A N 1
ATOM 759 C CA . GLY A 1 103 ? -0.838 19.737 -4.735 1.00 79.12 103 GLY A CA 1
ATOM 760 C C . GLY A 1 103 ? -0.604 18.965 -6.042 1.00 79.12 103 GLY A C 1
ATOM 761 O O . GLY A 1 103 ? -1.128 17.866 -6.185 1.00 79.12 103 GLY A O 1
ATOM 762 N N . GLU A 1 104 ? 0.245 19.482 -6.940 1.00 82.31 104 GLU A N 1
ATOM 763 C CA . GLU A 1 104 ? 0.701 18.818 -8.164 1.00 82.31 104 GLU A CA 1
ATOM 764 C C . GLU A 1 104 ? 1.349 17.452 -7.896 1.00 82.31 104 GLU A C 1
ATOM 766 O O . GLU A 1 104 ? 0.922 16.475 -8.506 1.00 82.31 104 GLU A O 1
ATOM 771 N N . TYR A 1 105 ? 2.307 17.333 -6.966 1.00 82.44 105 TYR A N 1
ATOM 772 C CA . TYR A 1 105 ? 2.926 16.034 -6.658 1.00 82.44 105 TYR A CA 1
ATOM 773 C C . TYR A 1 105 ? 1.888 15.032 -6.144 1.00 82.44 105 TYR A C 1
ATOM 775 O O . TYR A 1 105 ? 1.808 13.905 -6.631 1.00 82.44 105 TYR A O 1
ATOM 783 N N . LYS A 1 106 ? 1.044 15.454 -5.190 1.00 83.88 106 LYS A N 1
ATOM 784 C CA . LYS A 1 106 ? -0.008 14.594 -4.619 1.00 83.88 106 LYS A CA 1
ATOM 785 C C . LYS A 1 106 ? -0.998 14.140 -5.698 1.00 83.88 106 LYS A C 1
ATOM 787 O O . LYS A 1 106 ? -1.397 12.978 -5.709 1.00 83.88 106 LYS A O 1
ATOM 792 N N . GLN A 1 107 ? -1.366 15.029 -6.622 1.00 88.31 107 GLN A N 1
ATOM 793 C CA . GLN A 1 107 ? -2.242 14.721 -7.756 1.00 88.31 107 GLN A CA 1
ATOM 794 C C . GLN A 1 107 ? -1.568 13.829 -8.806 1.00 88.31 107 GLN A C 1
ATOM 796 O O . GLN A 1 107 ? -2.223 12.956 -9.375 1.00 88.31 107 GLN A O 1
ATOM 801 N N . LEU A 1 108 ? -0.274 14.012 -9.070 1.00 89.69 108 LEU A N 1
ATOM 802 C CA . LEU A 1 108 ? 0.466 13.157 -9.993 1.00 89.69 108 LEU A CA 1
ATOM 803 C C . LEU A 1 108 ? 0.624 11.750 -9.418 1.00 89.69 108 LEU A C 1
ATOM 805 O O . LEU A 1 108 ? 0.344 10.777 -10.116 1.00 89.69 108 LEU A O 1
ATOM 809 N N . PHE A 1 109 ? 0.996 11.635 -8.142 1.00 89.62 109 PHE A N 1
ATOM 810 C CA . PHE A 1 109 ? 1.049 10.357 -7.439 1.00 89.62 109 PHE A CA 1
ATOM 811 C C . PHE A 1 109 ? -0.318 9.673 -7.467 1.00 89.62 109 PHE A C 1
ATOM 813 O O . PHE A 1 109 ? -0.425 8.520 -7.865 1.00 89.62 109 PHE A O 1
ATOM 820 N N . ALA A 1 110 ? -1.386 10.413 -7.165 1.00 91.62 110 ALA A N 1
ATOM 821 C CA . ALA A 1 110 ? -2.752 9.925 -7.270 1.00 91.62 110 ALA A CA 1
ATOM 822 C C . ALA A 1 110 ? -3.082 9.324 -8.644 1.00 91.62 110 ALA A C 1
ATOM 824 O O . ALA A 1 110 ? -3.545 8.189 -8.721 1.00 91.62 110 ALA A O 1
ATOM 825 N N . ARG A 1 111 ? -2.801 10.075 -9.713 1.00 94.12 111 ARG A N 1
ATOM 826 C CA . ARG A 1 111 ? -3.013 9.648 -11.101 1.00 94.12 111 ARG A CA 1
ATOM 827 C C . ARG A 1 111 ? -2.169 8.428 -11.464 1.00 94.12 111 ARG A C 1
ATOM 829 O O . ARG A 1 111 ? -2.619 7.574 -12.215 1.00 94.12 111 ARG A O 1
ATOM 836 N N . SER A 1 112 ? -0.962 8.342 -10.920 1.00 94.19 112 SER A N 1
ATOM 837 C CA . SER A 1 112 ? -0.033 7.234 -11.153 1.00 94.19 112 SER A CA 1
ATOM 838 C C . SER A 1 112 ? -0.580 5.911 -10.628 1.00 94.19 112 SER A C 1
ATOM 840 O O . SER A 1 112 ? -0.480 4.894 -11.307 1.00 94.19 112 SER A O 1
ATOM 842 N N . LEU A 1 113 ? -1.223 5.931 -9.456 1.00 95.31 113 LEU A N 1
ATOM 843 C CA . LEU A 1 113 ? -1.918 4.759 -8.914 1.00 95.31 113 LEU A CA 1
ATOM 844 C C . LEU A 1 113 ? -3.045 4.312 -9.854 1.00 95.31 113 LEU A C 1
ATOM 846 O O . LEU A 1 113 ? -3.170 3.126 -10.151 1.00 95.31 113 LEU A O 1
ATOM 850 N N . ASP A 1 114 ? -3.832 5.266 -10.362 1.00 96.12 114 ASP A N 1
ATOM 851 C CA . ASP A 1 114 ? -4.912 4.982 -11.311 1.00 96.12 114 ASP A CA 1
ATOM 852 C C . ASP A 1 114 ? -4.383 4.413 -12.635 1.00 96.12 114 ASP A C 1
ATOM 854 O O . ASP A 1 114 ? -4.990 3.499 -13.187 1.00 96.12 114 ASP A O 1
ATOM 858 N N . GLN A 1 115 ? -3.236 4.896 -13.119 1.00 96.81 115 GLN A N 1
ATOM 859 C CA . GLN A 1 115 ? -2.576 4.363 -14.312 1.00 96.81 115 GLN A CA 1
ATOM 860 C C . GLN A 1 115 ? -2.111 2.918 -14.114 1.00 96.81 115 GLN A C 1
ATOM 862 O O . GLN A 1 115 ? -2.397 2.080 -14.962 1.00 96.81 115 GLN A O 1
ATOM 867 N N . ILE A 1 116 ? -1.464 2.600 -12.988 1.00 96.19 116 ILE A N 1
ATOM 868 C CA . ILE A 1 116 ? -1.036 1.225 -12.679 1.00 96.19 116 ILE A CA 1
ATOM 869 C C . ILE A 1 116 ? -2.236 0.278 -12.642 1.00 96.19 116 ILE A C 1
ATOM 871 O O . ILE A 1 116 ? -2.197 -0.794 -13.245 1.00 96.19 116 ILE A O 1
ATOM 875 N N . ILE A 1 117 ? -3.318 0.685 -11.972 1.00 97.06 117 ILE A N 1
ATOM 876 C CA . ILE A 1 117 ? -4.554 -0.103 -11.911 1.00 97.06 117 ILE A CA 1
ATOM 877 C C . ILE A 1 117 ? -5.159 -0.265 -13.311 1.00 97.06 117 ILE A C 1
ATOM 879 O O . ILE A 1 117 ? -5.593 -1.357 -13.661 1.00 97.06 117 ILE A O 1
ATOM 883 N N . ALA A 1 118 ? -5.157 0.782 -14.136 1.00 97.06 118 ALA A N 1
ATOM 884 C CA . ALA A 1 118 ? -5.662 0.700 -15.503 1.00 97.06 118 ALA A CA 1
ATOM 885 C C . ALA A 1 118 ? -4.813 -0.217 -16.401 1.00 97.06 118 ALA A C 1
ATOM 887 O O . ALA A 1 118 ? -5.359 -0.887 -17.272 1.00 97.06 118 ALA A O 1
ATOM 888 N N . TRP A 1 119 ? -3.493 -0.257 -16.206 1.00 95.94 119 TRP A N 1
ATOM 889 C CA . TRP A 1 119 ? -2.597 -1.085 -17.014 1.00 95.94 119 TRP A CA 1
ATOM 890 C C . TRP A 1 119 ? -2.625 -2.559 -16.621 1.00 95.94 119 TRP A C 1
ATOM 892 O O . TRP A 1 119 ? -2.623 -3.415 -17.502 1.00 95.94 119 TRP A O 1
ATOM 902 N N . TRP A 1 120 ? -2.620 -2.858 -15.320 1.00 96.44 120 TRP A N 1
ATOM 903 C CA . TRP A 1 120 ? -2.337 -4.208 -14.812 1.00 96.44 120 TRP A CA 1
ATOM 904 C C . TRP A 1 120 ? -3.329 -4.686 -13.742 1.00 96.44 120 TRP A C 1
ATOM 906 O O . TRP A 1 120 ? -3.163 -5.768 -13.193 1.00 96.44 120 TRP A O 1
ATOM 916 N N . GLY A 1 121 ? -4.354 -3.899 -13.410 1.00 95.44 121 GLY A N 1
ATOM 917 C CA . GLY A 1 121 ? -5.203 -4.131 -12.239 1.00 95.44 121 GLY A CA 1
ATOM 918 C C . GLY A 1 121 ? -6.171 -5.310 -12.320 1.00 95.44 121 GLY A C 1
ATOM 919 O O . GLY A 1 121 ? -6.592 -5.777 -11.263 1.00 95.44 121 GLY A O 1
ATOM 920 N N . GLU A 1 122 ? -6.544 -5.762 -13.519 1.00 93.50 122 GLU A N 1
ATOM 921 C CA . GLU A 1 122 ? -7.478 -6.887 -13.707 1.00 93.50 122 GLU A CA 1
ATOM 922 C C . GLU A 1 122 ? -6.747 -8.238 -13.760 1.00 93.50 122 GLU A C 1
ATOM 924 O O . GLU A 1 122 ? -7.193 -9.206 -13.149 1.00 93.50 122 GLU A O 1
ATOM 929 N N . HIS A 1 123 ? -5.599 -8.298 -14.445 1.00 93.44 123 HIS A N 1
ATOM 930 C CA . HIS A 1 123 ? -4.827 -9.529 -14.656 1.00 93.44 123 HIS A CA 1
ATOM 931 C C . HIS A 1 123 ? -3.313 -9.264 -14.567 1.00 93.44 123 HIS A C 1
ATOM 933 O O . HIS A 1 123 ? -2.625 -9.300 -15.592 1.00 93.44 123 HIS A O 1
ATOM 939 N N . PRO A 1 124 ? -2.780 -8.951 -13.373 1.00 94.62 124 PRO A N 1
ATOM 940 C CA . PRO A 1 124 ? -1.350 -8.731 -13.210 1.00 94.62 124 PRO A CA 1
ATOM 941 C C . PRO A 1 124 ? -0.570 -10.029 -13.443 1.00 94.62 124 PRO A C 1
ATOM 943 O O . PRO A 1 124 ? -0.962 -11.097 -12.976 1.00 94.62 124 PRO A O 1
ATOM 946 N N . THR A 1 125 ? 0.570 -9.941 -14.127 1.00 93.75 125 THR A N 1
ATOM 947 C CA . THR A 1 125 ? 1.562 -11.027 -14.114 1.00 93.75 125 THR A CA 1
ATOM 948 C C . THR A 1 125 ? 2.208 -11.127 -12.724 1.00 93.75 125 THR A C 1
ATOM 950 O O . THR A 1 125 ? 2.189 -10.135 -11.985 1.00 93.75 125 THR A O 1
ATOM 953 N N . PRO A 1 126 ? 2.850 -12.258 -12.361 1.00 91.38 126 PRO A N 1
ATOM 954 C CA . PRO A 1 126 ? 3.532 -12.388 -11.071 1.00 91.38 126 PRO A CA 1
ATOM 955 C C . PRO A 1 126 ? 4.464 -11.206 -10.763 1.00 91.38 126 PRO A C 1
ATOM 957 O O . PRO A 1 126 ? 4.361 -10.593 -9.706 1.00 91.38 126 PRO A O 1
ATOM 960 N N . GLY A 1 127 ? 5.287 -10.777 -11.726 1.00 89.25 127 GLY A N 1
ATOM 961 C CA . GLY A 1 127 ? 6.199 -9.636 -11.555 1.00 89.25 127 GLY A CA 1
ATOM 962 C C . GLY A 1 127 ? 5.538 -8.257 -11.409 1.00 89.25 127 GLY A C 1
ATOM 963 O O . GLY A 1 127 ? 6.147 -7.340 -10.860 1.00 89.25 127 GLY A O 1
ATOM 964 N N . GLN A 1 128 ? 4.295 -8.082 -11.868 1.00 91.75 128 GLN A N 1
ATOM 965 C CA . GLN A 1 128 ? 3.529 -6.839 -11.690 1.00 91.75 128 GLN A CA 1
ATOM 966 C C . GLN A 1 128 ? 2.794 -6.803 -10.347 1.00 91.75 128 GLN A C 1
ATOM 968 O O . GLN A 1 128 ? 2.530 -5.723 -9.809 1.00 91.75 128 GLN A O 1
ATOM 973 N N . LEU A 1 129 ? 2.463 -7.976 -9.810 1.00 92.75 129 LEU A N 1
ATOM 974 C CA . LEU A 1 129 ? 1.574 -8.161 -8.672 1.00 92.75 129 LEU A CA 1
ATOM 975 C C . LEU A 1 129 ? 1.937 -7.301 -7.440 1.00 92.75 129 LEU A C 1
ATOM 977 O O . LEU A 1 129 ? 1.029 -6.641 -6.922 1.00 92.75 129 LEU A O 1
ATOM 981 N N . PRO A 1 130 ? 3.213 -7.182 -7.002 1.00 91.44 130 PRO A N 1
ATOM 982 C CA . PRO A 1 130 ? 3.557 -6.349 -5.844 1.00 91.44 130 PRO A CA 1
ATOM 983 C C . PRO A 1 130 ? 3.202 -4.869 -6.041 1.00 91.44 130 PRO A C 1
ATOM 985 O O . PRO A 1 130 ? 2.656 -4.217 -5.149 1.00 91.44 130 PRO A O 1
ATOM 988 N N . VAL A 1 131 ? 3.472 -4.331 -7.233 1.00 92.56 131 VAL A N 1
ATOM 989 C CA . VAL A 1 131 ? 3.224 -2.920 -7.560 1.00 92.56 131 VAL A CA 1
ATOM 990 C C . VAL A 1 131 ? 1.726 -2.640 -7.674 1.00 92.56 131 VAL A C 1
ATOM 992 O O . VAL A 1 131 ? 1.252 -1.600 -7.216 1.00 92.56 131 VAL A O 1
ATOM 995 N N . VAL A 1 132 ? 0.964 -3.571 -8.249 1.00 95.44 132 VAL A N 1
ATOM 996 C CA . VAL A 1 132 ? -0.493 -3.436 -8.382 1.00 95.44 132 VAL A CA 1
ATOM 997 C C . VAL A 1 132 ? -1.184 -3.521 -7.018 1.00 95.44 132 VAL A C 1
ATOM 999 O O . VAL A 1 132 ? -2.076 -2.716 -6.742 1.00 95.44 132 VAL A O 1
ATOM 1002 N N . ALA A 1 133 ? -0.729 -4.409 -6.129 1.00 94.94 133 ALA A N 1
ATOM 1003 C CA . ALA A 1 133 ? -1.233 -4.495 -4.759 1.00 94.94 133 ALA A CA 1
ATOM 1004 C C . ALA A 1 133 ? -1.060 -3.165 -4.003 1.00 94.94 133 ALA A C 1
ATOM 1006 O O . ALA A 1 133 ? -2.009 -2.657 -3.403 1.00 94.94 133 ALA A O 1
ATOM 1007 N N . VAL A 1 134 ? 0.124 -2.554 -4.106 1.00 94.38 134 VAL A N 1
ATOM 1008 C CA . VAL A 1 134 ? 0.426 -1.236 -3.521 1.00 94.38 134 VAL A CA 1
ATOM 1009 C C . VAL A 1 134 ? -0.427 -0.131 -4.150 1.00 94.38 134 VAL A C 1
ATOM 1011 O O . VAL A 1 134 ? -0.930 0.747 -3.445 1.00 94.38 134 VAL A O 1
ATOM 1014 N N . ALA A 1 135 ? -0.656 -0.179 -5.465 1.00 96.31 135 ALA A N 1
ATOM 1015 C CA . ALA A 1 135 ? -1.514 0.794 -6.133 1.00 96.31 135 ALA A CA 1
ATOM 1016 C C . ALA A 1 135 ? -2.954 0.756 -5.592 1.00 96.31 135 ALA A C 1
ATOM 1018 O O . ALA A 1 135 ? -3.525 1.801 -5.258 1.00 96.31 135 ALA A O 1
ATOM 1019 N N . TYR A 1 136 ? -3.518 -0.445 -5.436 1.00 98.06 136 TYR A N 1
ATOM 1020 C CA . TYR A 1 136 ? -4.832 -0.631 -4.823 1.00 98.06 136 TYR A CA 1
ATOM 1021 C C . TYR A 1 136 ? -4.861 -0.236 -3.344 1.00 98.06 136 TYR A C 1
ATOM 1023 O O . TYR A 1 136 ? -5.821 0.415 -2.923 1.00 98.06 136 TYR A O 1
ATOM 1031 N N . GLN A 1 137 ? -3.815 -0.557 -2.574 1.00 97.12 137 GLN A N 1
ATOM 1032 C CA . GLN A 1 137 ? -3.684 -0.138 -1.178 1.00 97.12 137 GLN A CA 1
ATOM 1033 C C . GLN A 1 137 ? -3.793 1.385 -1.054 1.00 97.12 137 GLN A C 1
ATOM 1035 O O . GLN A 1 137 ? -4.677 1.882 -0.355 1.00 97.12 137 GLN A O 1
ATOM 1040 N N . TYR A 1 138 ? -2.918 2.134 -1.733 1.00 96.19 138 TYR A N 1
ATOM 1041 C CA . TYR A 1 138 ? -2.900 3.593 -1.618 1.00 96.19 138 TYR A CA 1
ATOM 1042 C C . TYR A 1 138 ? -4.199 4.223 -2.112 1.00 96.19 138 TYR A C 1
ATOM 1044 O O . TYR A 1 138 ? -4.675 5.199 -1.526 1.00 96.19 138 TYR A O 1
ATOM 1052 N N . LYS A 1 139 ? -4.795 3.682 -3.182 1.00 96.88 139 LYS A N 1
ATOM 1053 C CA . LYS A 1 139 ? -6.096 4.154 -3.662 1.00 96.88 139 LYS A CA 1
ATOM 1054 C C . LYS A 1 139 ? -7.180 3.954 -2.606 1.00 96.88 139 LYS A C 1
ATOM 1056 O O . LYS A 1 139 ? -7.926 4.890 -2.331 1.00 96.88 139 LYS A O 1
ATOM 1061 N N . GLY A 1 140 ? -7.224 2.779 -1.982 1.00 97.56 140 GLY A N 1
ATOM 1062 C CA . GLY A 1 140 ? -8.147 2.479 -0.894 1.00 97.56 140 GLY A CA 1
ATOM 1063 C C . GLY A 1 140 ? -7.958 3.403 0.310 1.00 97.56 140 GLY A C 1
ATOM 1064 O O . GLY A 1 140 ? -8.912 4.037 0.749 1.00 97.56 140 GLY A O 1
ATOM 1065 N N . GLN A 1 141 ? -6.720 3.574 0.781 1.00 96.12 141 GLN A N 1
ATOM 1066 C CA . GLN A 1 141 ? -6.394 4.454 1.911 1.00 96.12 141 GLN A CA 1
ATOM 1067 C C . GLN A 1 141 ? -6.830 5.906 1.686 1.00 96.12 141 GLN A C 1
ATOM 1069 O O . GLN A 1 141 ? -7.385 6.542 2.579 1.00 96.12 141 GLN A O 1
ATOM 1074 N N . ARG A 1 142 ? -6.637 6.434 0.473 1.00 95.00 142 ARG A N 1
ATOM 1075 C CA . ARG A 1 142 ? -7.044 7.805 0.127 1.00 95.00 142 ARG A CA 1
ATOM 1076 C C . ARG A 1 142 ? -8.554 8.019 0.151 1.00 95.00 142 ARG A C 1
ATOM 1078 O O . ARG A 1 142 ? -8.990 9.151 0.334 1.00 95.00 142 ARG A O 1
ATOM 1085 N N . LEU A 1 143 ? -9.329 6.958 -0.051 1.00 96.56 143 LEU A N 1
ATOM 1086 C CA . LEU A 1 143 ? -10.786 7.009 -0.062 1.00 96.56 143 LEU A CA 1
ATOM 1087 C C . LEU A 1 143 ? -11.396 6.750 1.318 1.00 96.56 143 LEU A C 1
ATOM 1089 O O . LEU A 1 143 ? -12.594 6.946 1.467 1.00 96.56 143 LEU A O 1
ATOM 1093 N N . MET A 1 144 ? -10.615 6.354 2.332 1.00 95.69 144 MET A N 1
ATOM 1094 C CA . MET A 1 144 ? -11.152 5.955 3.643 1.00 95.69 144 MET A CA 1
ATOM 1095 C C . MET A 1 144 ? -12.051 7.011 4.293 1.00 95.69 144 MET A C 1
ATOM 1097 O O . MET A 1 144 ? -13.006 6.643 4.968 1.00 95.69 144 MET A O 1
ATOM 1101 N N . GLU A 1 145 ? -11.753 8.297 4.092 1.00 93.75 145 GLU A N 1
ATOM 1102 C CA . GLU A 1 145 ? -12.553 9.400 4.640 1.00 93.75 145 GLU A CA 1
ATOM 1103 C C . GLU A 1 145 ? -13.667 9.856 3.684 1.00 93.75 145 GLU A C 1
ATOM 1105 O O . GLU A 1 145 ? -14.768 10.171 4.124 1.00 93.75 145 GLU A O 1
ATOM 1110 N N . SER A 1 146 ? -13.406 9.906 2.372 1.00 96.31 146 SER A N 1
ATOM 1111 C CA . SER A 1 146 ? -14.353 10.470 1.398 1.00 96.31 146 SER A CA 1
ATOM 1112 C C . SER A 1 146 ? -15.377 9.464 0.866 1.00 96.31 146 SER A C 1
ATOM 1114 O O . SER A 1 146 ? -16.493 9.851 0.538 1.00 96.31 146 SER A O 1
ATOM 1116 N N . ASP A 1 147 ? -14.988 8.194 0.733 1.00 97.56 147 ASP A N 1
ATOM 1117 C CA . ASP A 1 147 ? -15.832 7.087 0.271 1.00 97.56 147 ASP A CA 1
ATOM 1118 C C . ASP A 1 147 ? -15.376 5.759 0.920 1.00 97.56 147 ASP A C 1
ATOM 1120 O O . ASP A 1 147 ? -14.634 4.973 0.314 1.00 97.56 147 ASP A O 1
ATOM 1124 N N . PRO A 1 148 ? -15.803 5.489 2.170 1.00 96.56 148 PRO A N 1
ATOM 1125 C CA . PRO A 1 148 ? -15.391 4.301 2.920 1.00 96.56 148 PRO A CA 1
ATOM 1126 C C . PRO A 1 148 ? -15.762 2.974 2.241 1.00 96.56 148 PRO A C 1
ATOM 1128 O O . PRO A 1 148 ? -15.069 1.972 2.418 1.00 96.56 148 PRO A O 1
ATOM 1131 N N . ALA A 1 149 ? -16.848 2.950 1.460 1.00 96.94 149 ALA A N 1
ATOM 1132 C CA . ALA A 1 149 ? -17.295 1.748 0.762 1.00 96.94 149 ALA A CA 1
ATOM 1133 C C . ALA A 1 149 ? -16.379 1.431 -0.428 1.00 96.94 149 ALA A C 1
ATOM 1135 O O . ALA A 1 149 ? -15.932 0.290 -0.580 1.00 96.94 149 ALA A O 1
ATOM 1136 N N . ALA A 1 150 ? -16.036 2.441 -1.235 1.00 97.81 150 ALA A N 1
ATOM 1137 C CA . ALA A 1 150 ? -15.045 2.276 -2.293 1.00 97.81 150 ALA A CA 1
ATOM 1138 C C . ALA A 1 150 ? -13.656 1.955 -1.719 1.00 97.81 150 ALA A C 1
ATOM 1140 O O . ALA A 1 150 ? -12.950 1.104 -2.266 1.00 97.81 150 ALA A O 1
ATOM 1141 N N . ALA A 1 151 ? -13.278 2.583 -0.600 1.00 98.19 151 ALA A N 1
ATOM 1142 C CA . ALA A 1 151 ? -12.035 2.288 0.108 1.00 98.19 151 ALA A CA 1
ATOM 1143 C C . ALA A 1 151 ? -11.930 0.804 0.476 1.00 98.19 151 ALA A C 1
ATOM 1145 O O . ALA A 1 151 ? -10.933 0.157 0.146 1.00 98.19 151 ALA A O 1
ATOM 1146 N N . GLU A 1 152 ? -12.977 0.248 1.095 1.00 98.00 152 GLU A N 1
ATOM 1147 C CA . GLU A 1 152 ? -13.029 -1.168 1.461 1.00 98.00 152 GLU A CA 1
ATOM 1148 C C . GLU A 1 152 ? -12.879 -2.074 0.230 1.00 98.00 152 GLU A C 1
ATOM 1150 O O . GLU A 1 152 ? -12.103 -3.030 0.262 1.00 98.00 152 GLU A O 1
ATOM 1155 N N . ALA A 1 153 ? -13.560 -1.759 -0.877 1.00 98.00 153 ALA A N 1
ATOM 1156 C CA . ALA A 1 153 ? -13.481 -2.548 -2.105 1.00 98.00 153 ALA A CA 1
ATOM 1157 C C . ALA A 1 153 ? -12.052 -2.600 -2.679 1.00 98.00 153 ALA A C 1
ATOM 1159 O O . ALA A 1 153 ? -11.559 -3.680 -3.015 1.00 98.00 153 ALA A O 1
ATOM 1160 N N . TYR A 1 154 ? -11.359 -1.459 -2.751 1.00 98.38 154 TYR A N 1
ATOM 1161 C CA . TYR A 1 154 ? -9.979 -1.412 -3.243 1.00 98.38 154 TYR A CA 1
ATOM 1162 C C . TYR A 1 154 ? -8.991 -2.096 -2.294 1.00 98.38 154 TYR A C 1
ATOM 1164 O O . TYR A 1 154 ? -8.127 -2.842 -2.753 1.00 98.38 154 TYR A O 1
ATOM 1172 N N . LEU A 1 155 ? -9.141 -1.917 -0.980 1.00 98.38 155 LEU A N 1
ATOM 1173 C CA . LEU A 1 155 ? -8.297 -2.597 0.005 1.00 98.38 155 LEU A CA 1
ATOM 1174 C C . LEU A 1 155 ? -8.495 -4.116 -0.021 1.00 98.38 155 LEU A C 1
ATOM 1176 O O . LEU A 1 155 ? -7.529 -4.855 0.132 1.00 98.38 155 LEU A O 1
ATOM 1180 N N . ARG A 1 156 ? -9.718 -4.607 -0.266 1.00 97.94 156 ARG A N 1
ATOM 1181 C CA . ARG A 1 156 ? -9.969 -6.045 -0.448 1.00 97.94 156 ARG A CA 1
ATOM 1182 C C . ARG A 1 156 ? -9.328 -6.588 -1.723 1.00 97.94 156 ARG A C 1
ATOM 1184 O O . ARG A 1 156 ? -8.774 -7.681 -1.672 1.00 97.94 156 ARG A O 1
ATOM 1191 N N . LYS A 1 157 ? -9.337 -5.831 -2.829 1.00 97.62 157 LYS A N 1
ATOM 1192 C CA . LYS A 1 157 ? -8.571 -6.200 -4.036 1.00 97.62 157 LYS A CA 1
ATOM 1193 C C . LYS A 1 157 ? -7.074 -6.299 -3.728 1.00 97.62 157 LYS A C 1
ATOM 1195 O O . LYS A 1 157 ? -6.455 -7.300 -4.067 1.00 97.62 157 LYS A O 1
ATOM 1200 N N . ALA A 1 158 ? -6.520 -5.313 -3.018 1.00 97.31 158 ALA A N 1
ATOM 1201 C CA . ALA A 1 158 ? -5.125 -5.348 -2.581 1.00 97.31 158 ALA A CA 1
ATOM 1202 C C . ALA A 1 158 ? -4.832 -6.567 -1.687 1.00 97.31 158 ALA A C 1
ATOM 1204 O O . ALA A 1 158 ? -3.822 -7.236 -1.882 1.00 97.31 158 ALA A O 1
ATOM 1205 N N . ALA A 1 159 ? -5.734 -6.883 -0.749 1.00 97.00 159 ALA A N 1
ATOM 1206 C CA . ALA A 1 159 ? -5.620 -8.022 0.162 1.00 97.00 159 ALA A CA 1
ATOM 1207 C C . ALA A 1 159 ? -5.577 -9.371 -0.575 1.00 97.00 159 ALA A C 1
ATOM 1209 O O . ALA A 1 159 ? -4.794 -10.241 -0.207 1.00 97.00 159 ALA A O 1
ATOM 1210 N N . VAL A 1 160 ? -6.399 -9.540 -1.618 1.00 96.06 160 VAL A N 1
ATOM 1211 C CA . VAL A 1 160 ? -6.355 -10.733 -2.478 1.00 96.06 160 VAL A CA 1
ATOM 1212 C C . VAL A 1 160 ? -4.989 -10.841 -3.144 1.00 96.06 160 VAL A C 1
ATOM 1214 O O . VAL A 1 160 ? -4.338 -11.865 -2.995 1.00 96.06 160 VAL A O 1
ATOM 1217 N N . MET A 1 161 ? -4.504 -9.758 -3.758 1.00 94.81 161 MET A N 1
ATOM 1218 C CA . MET A 1 161 ? -3.216 -9.756 -4.460 1.00 94.81 161 MET A CA 1
ATOM 1219 C C . MET A 1 161 ? -2.043 -10.124 -3.556 1.00 94.81 161 MET A C 1
ATOM 1221 O O . MET A 1 161 ? -1.234 -10.964 -3.927 1.00 94.81 161 MET A O 1
ATOM 1225 N N . VAL A 1 162 ? -1.952 -9.542 -2.356 1.00 93.62 162 VAL A N 1
ATOM 1226 C CA . VAL A 1 162 ? -0.878 -9.889 -1.404 1.00 93.62 162 VAL A CA 1
ATOM 1227 C C . VAL A 1 162 ? -0.962 -11.327 -0.899 1.00 93.62 162 VAL A C 1
ATOM 1229 O O . VAL A 1 162 ? 0.044 -11.870 -0.455 1.00 93.62 162 VAL A O 1
ATOM 1232 N N . ALA A 1 163 ? -2.137 -11.949 -0.966 1.00 93.94 163 ALA A N 1
ATOM 1233 C CA . ALA A 1 163 ? -2.339 -13.329 -0.555 1.00 93.94 163 ALA A CA 1
ATOM 1234 C C . ALA A 1 163 ? -2.182 -14.351 -1.690 1.00 93.94 163 ALA A C 1
ATOM 1236 O O . ALA A 1 163 ? -2.190 -15.549 -1.399 1.00 93.94 163 ALA A O 1
ATOM 1237 N N . GLU A 1 164 ? -2.026 -13.9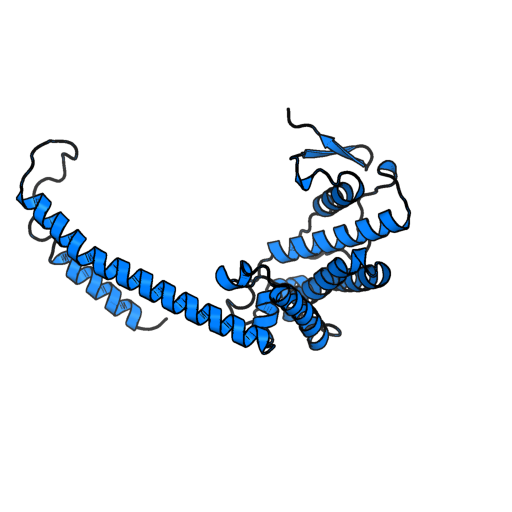09 -2.942 1.00 93.06 164 GLU A N 1
ATOM 1238 C CA . GLU A 1 164 ? -1.829 -14.813 -4.076 1.00 93.06 164 GLU A CA 1
ATOM 1239 C C . GLU A 1 164 ? -0.543 -15.645 -3.905 1.00 93.06 164 GLU A C 1
ATOM 1241 O O . GLU A 1 164 ? 0.491 -15.117 -3.465 1.00 93.06 164 GLU A O 1
ATOM 1246 N N . PRO A 1 165 ? -0.560 -16.938 -4.274 1.00 90.25 165 PRO A N 1
ATOM 1247 C CA . PRO A 1 165 ? 0.629 -17.789 -4.252 1.00 90.25 165 PRO A CA 1
ATOM 1248 C C . PRO A 1 165 ? 1.808 -17.205 -5.046 1.00 90.25 165 PRO A C 1
ATOM 1250 O O . PRO A 1 165 ? 2.954 -17.262 -4.595 1.00 90.25 165 PRO A O 1
ATOM 1253 N N . GLU A 1 166 ? 1.523 -16.584 -6.190 1.00 90.25 166 GLU A N 1
ATOM 1254 C CA . GLU A 1 166 ? 2.493 -15.995 -7.115 1.00 90.25 166 GLU A CA 1
ATOM 1255 C C . GLU A 1 166 ? 3.123 -14.697 -6.581 1.00 90.25 166 GLU A C 1
ATOM 1257 O O . GLU A 1 166 ? 4.096 -14.204 -7.153 1.00 90.25 166 GLU A O 1
ATOM 1262 N N . MET A 1 167 ? 2.638 -14.144 -5.460 1.00 90.19 167 MET A N 1
ATOM 1263 C CA . MET A 1 167 ? 3.240 -12.958 -4.839 1.00 90.19 167 MET A CA 1
ATOM 1264 C C . MET A 1 167 ? 4.707 -13.192 -4.474 1.00 90.19 167 MET A C 1
ATOM 1266 O O . MET A 1 167 ? 5.529 -12.305 -4.682 1.00 90.19 167 MET A O 1
ATOM 1270 N N . ALA A 1 168 ? 5.073 -14.386 -4.002 1.00 86.94 168 ALA A N 1
ATOM 1271 C CA . ALA A 1 168 ? 6.469 -14.698 -3.692 1.00 86.94 168 ALA A CA 1
ATOM 1272 C C . ALA A 1 168 ? 7.373 -14.645 -4.939 1.00 86.94 168 ALA A C 1
ATOM 1274 O O . ALA A 1 168 ? 8.479 -14.117 -4.861 1.00 86.94 168 ALA A O 1
ATOM 1275 N N . GLU A 1 169 ? 6.885 -15.121 -6.090 1.00 87.44 169 GLU A N 1
ATOM 1276 C CA . GLU A 1 169 ? 7.583 -15.006 -7.378 1.00 87.44 169 GLU A CA 1
ATOM 1277 C C . GLU A 1 169 ? 7.687 -13.540 -7.814 1.00 87.44 169 GLU A C 1
ATOM 1279 O O . GLU A 1 169 ? 8.752 -13.073 -8.219 1.00 87.44 169 GLU A O 1
ATOM 1284 N N . GLY A 1 170 ? 6.605 -12.772 -7.660 1.00 88.12 170 GLY A N 1
ATOM 1285 C CA . GLY A 1 170 ? 6.601 -11.335 -7.923 1.00 88.12 170 GLY A CA 1
ATOM 1286 C C . GLY A 1 170 ? 7.632 -10.568 -7.100 1.00 88.12 170 GLY A C 1
ATOM 1287 O O . GLY A 1 170 ? 8.337 -9.707 -7.626 1.00 88.12 170 GLY A O 1
ATOM 1288 N N . LEU A 1 171 ? 7.779 -10.940 -5.827 1.00 85.88 171 LEU A N 1
ATOM 1289 C CA . LEU A 1 171 ? 8.796 -10.435 -4.903 1.00 85.88 171 LEU A CA 1
ATOM 1290 C C . LEU A 1 171 ? 10.215 -10.927 -5.214 1.00 85.88 171 LEU A C 1
ATOM 1292 O O . LEU A 1 171 ? 11.138 -10.603 -4.466 1.00 85.88 171 LEU A O 1
ATOM 1296 N N . GLU A 1 172 ? 10.447 -11.653 -6.305 1.00 83.94 172 GLU A N 1
ATOM 1297 C CA . GLU A 1 172 ? 11.781 -12.033 -6.800 1.00 83.94 172 GLU A CA 1
ATOM 1298 C C . GLU A 1 172 ? 11.988 -11.689 -8.284 1.00 83.94 172 GLU A C 1
ATOM 1300 O O . GLU A 1 172 ? 13.110 -11.758 -8.784 1.00 83.94 172 GLU A O 1
ATOM 1305 N N . SER A 1 173 ? 10.930 -11.246 -8.964 1.00 82.88 173 SER A N 1
ATOM 1306 C CA . SER A 1 173 ? 10.916 -10.945 -10.392 1.00 82.88 173 SER A CA 1
ATOM 1307 C C . SER A 1 173 ? 11.778 -9.735 -10.776 1.00 82.88 173 SER A C 1
ATOM 1309 O O . SER A 1 173 ? 11.862 -8.736 -10.057 1.00 82.88 173 SER A O 1
ATOM 1311 N N . ASP A 1 174 ? 12.358 -9.801 -11.976 1.00 80.38 174 ASP A N 1
ATOM 1312 C CA . ASP A 1 174 ? 13.046 -8.718 -12.684 1.00 80.38 174 ASP A CA 1
ATOM 1313 C C . ASP A 1 174 ? 12.155 -8.031 -13.739 1.00 80.38 174 ASP A C 1
ATOM 1315 O O . ASP A 1 174 ? 12.657 -7.355 -14.638 1.00 80.38 174 ASP A O 1
ATOM 1319 N N . TYR A 1 175 ? 10.825 -8.174 -13.622 1.00 81.62 175 TYR A N 1
ATOM 1320 C CA . TYR A 1 175 ? 9.845 -7.602 -14.555 1.00 81.62 175 TYR A CA 1
ATOM 1321 C C . TYR A 1 175 ? 10.084 -6.109 -14.833 1.00 81.62 175 TYR A C 1
ATOM 1323 O O . TYR A 1 175 ? 9.968 -5.650 -15.972 1.00 81.62 175 TYR A O 1
ATOM 1331 N N . PHE A 1 176 ? 10.457 -5.347 -13.802 1.00 78.56 176 PHE A N 1
ATOM 1332 C CA . PHE A 1 176 ? 10.982 -3.998 -13.982 1.00 78.56 176 PHE A CA 1
ATOM 1333 C C . PHE A 1 176 ? 12.507 -4.039 -14.088 1.00 78.56 176 PHE A C 1
ATOM 1335 O O . PHE A 1 176 ? 13.142 -4.717 -13.277 1.00 78.56 176 PHE A O 1
ATOM 1342 N N . PRO A 1 177 ? 13.116 -3.258 -15.004 1.00 70.50 177 PRO A N 1
ATOM 1343 C CA . PRO A 1 177 ? 14.564 -3.244 -15.161 1.00 70.50 177 PRO A CA 1
ATOM 1344 C C . PRO A 1 177 ? 15.275 -3.035 -13.822 1.00 70.50 177 PRO A C 1
ATOM 1346 O O . PRO A 1 177 ? 14.842 -2.228 -12.994 1.00 70.50 177 PRO A O 1
ATOM 1349 N N . VAL A 1 178 ? 16.385 -3.742 -13.614 1.00 64.38 178 VAL A N 1
ATOM 1350 C CA . VAL A 1 178 ? 17.166 -3.659 -12.373 1.00 64.38 178 VAL A CA 1
ATOM 1351 C C . VAL A 1 178 ? 17.479 -2.196 -12.032 1.00 64.38 178 VAL A C 1
ATOM 1353 O O . VAL A 1 178 ? 18.005 -1.447 -12.854 1.00 64.38 178 VAL A O 1
ATOM 1356 N N . GLY A 1 179 ? 17.142 -1.784 -10.806 1.00 62.72 179 GLY A N 1
ATOM 1357 C CA . GLY A 1 179 ? 17.308 -0.405 -10.330 1.00 62.72 179 GLY A CA 1
ATOM 1358 C C . GLY A 1 179 ? 16.130 0.533 -10.623 1.00 62.72 179 GLY A C 1
ATOM 1359 O O . GLY A 1 179 ? 16.170 1.690 -10.202 1.00 62.72 179 GLY A O 1
ATOM 1360 N N . VAL A 1 180 ? 15.081 0.054 -11.303 1.00 65.50 180 VAL A N 1
ATOM 1361 C CA . VAL A 1 180 ? 13.824 0.788 -11.505 1.00 65.50 180 VAL A CA 1
ATOM 1362 C C . VAL A 1 180 ? 12.891 0.548 -10.323 1.00 65.50 180 VAL A C 1
ATOM 1364 O O . VAL A 1 180 ? 12.689 1.460 -9.535 1.00 65.50 180 VAL A O 1
ATOM 1367 N N . VAL A 1 181 ? 12.394 -0.668 -10.111 1.00 65.50 181 VAL A N 1
ATOM 1368 C CA . VAL A 1 181 ? 11.667 -1.007 -8.878 1.00 65.50 181 VAL A CA 1
ATOM 1369 C C . VAL A 1 181 ? 12.628 -1.773 -7.983 1.00 65.50 181 VAL A C 1
ATOM 1371 O O . VAL A 1 181 ? 13.013 -2.898 -8.290 1.00 65.50 181 VAL A O 1
ATOM 1374 N N . SER A 1 182 ? 13.076 -1.152 -6.889 1.00 60.19 182 SER A N 1
ATOM 1375 C CA . SER A 1 182 ? 13.838 -1.881 -5.878 1.00 60.19 182 SER A CA 1
ATOM 1376 C C . SER A 1 182 ? 12.919 -2.924 -5.267 1.00 60.19 182 SER A C 1
ATOM 1378 O O . SER A 1 182 ? 11.904 -2.567 -4.664 1.00 60.19 182 SER A O 1
ATOM 1380 N N . ASN A 1 183 ? 13.278 -4.191 -5.414 1.00 65.31 183 ASN A N 1
ATOM 1381 C CA . ASN A 1 183 ? 12.542 -5.283 -4.815 1.00 65.31 183 ASN A CA 1
ATOM 1382 C C . ASN A 1 183 ? 12.802 -5.309 -3.303 1.00 65.31 183 ASN A C 1
ATOM 1384 O O . ASN A 1 183 ? 13.685 -5.993 -2.787 1.00 65.31 183 ASN A O 1
ATOM 1388 N N . ASN A 1 184 ? 12.099 -4.424 -2.604 1.00 75.50 184 ASN A N 1
ATOM 1389 C CA . ASN A 1 184 ? 12.205 -4.246 -1.173 1.00 75.50 184 ASN A CA 1
ATOM 1390 C C . ASN A 1 184 ? 11.132 -5.114 -0.519 1.00 75.50 184 ASN A C 1
ATOM 1392 O O . ASN A 1 184 ? 10.011 -4.658 -0.301 1.00 75.50 184 ASN A O 1
ATOM 1396 N N . LYS A 1 185 ? 11.487 -6.367 -0.210 1.00 81.81 185 LYS A N 1
ATOM 1397 C CA . LYS A 1 185 ? 10.585 -7.316 0.462 1.00 81.81 185 LYS A CA 1
ATOM 1398 C C . LYS A 1 185 ? 9.945 -6.694 1.712 1.00 81.81 185 LYS A C 1
ATOM 1400 O O . LYS A 1 185 ? 8.732 -6.761 1.866 1.00 81.81 185 LYS A O 1
ATOM 1405 N N . GLY A 1 186 ? 10.721 -5.953 2.510 1.00 85.38 186 GLY A N 1
ATOM 1406 C CA . GLY A 1 186 ? 10.217 -5.250 3.695 1.00 85.38 186 GLY A CA 1
ATOM 1407 C C . GLY A 1 186 ? 9.183 -4.155 3.395 1.00 85.38 186 GLY A C 1
ATOM 1408 O O . GLY A 1 186 ? 8.265 -3.946 4.185 1.00 85.38 186 GLY A O 1
ATOM 1409 N N . TYR A 1 187 ? 9.281 -3.472 2.249 1.00 87.25 187 TYR A N 1
ATOM 1410 C CA . TYR A 1 187 ? 8.268 -2.500 1.820 1.00 87.25 187 TYR A CA 1
ATOM 1411 C C . TYR A 1 187 ? 6.935 -3.186 1.503 1.00 87.25 187 TYR A C 1
ATOM 1413 O O . TYR A 1 187 ? 5.892 -2.737 1.970 1.00 87.25 187 TYR A O 1
ATOM 1421 N N . TYR A 1 188 ? 6.961 -4.301 0.771 1.00 87.94 188 TYR A N 1
ATOM 1422 C CA . TYR A 1 188 ? 5.743 -5.036 0.416 1.00 87.94 188 TYR A CA 1
ATOM 1423 C C . TYR A 1 188 ? 5.147 -5.818 1.598 1.00 87.94 188 TYR A C 1
ATOM 1425 O O . TYR A 1 188 ? 3.928 -5.915 1.732 1.00 87.94 188 TYR A O 1
ATOM 1433 N N . GLU A 1 189 ? 5.984 -6.310 2.513 1.00 88.88 189 GLU A N 1
ATOM 1434 C CA . GLU A 1 189 ? 5.545 -6.821 3.817 1.00 88.88 189 GLU A CA 1
ATOM 1435 C C . GLU A 1 189 ? 4.792 -5.750 4.605 1.00 88.88 189 GLU A C 1
ATOM 1437 O O . GLU A 1 189 ? 3.724 -6.020 5.157 1.00 88.88 189 GLU A O 1
ATOM 1442 N N . LYS A 1 190 ? 5.315 -4.520 4.628 1.00 91.06 190 LYS A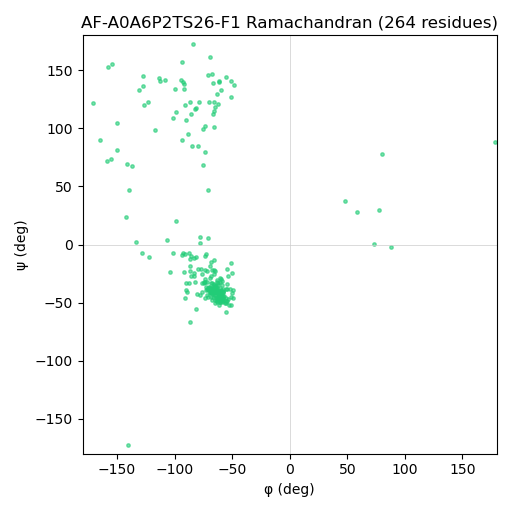 N 1
ATOM 1443 C CA . LYS A 1 190 ? 4.649 -3.393 5.278 1.00 91.06 190 LYS A CA 1
ATOM 1444 C C . LYS A 1 190 ? 3.343 -3.019 4.575 1.00 91.06 190 LYS A C 1
ATOM 1446 O O . LYS A 1 190 ? 2.346 -2.805 5.254 1.00 91.06 190 LYS A O 1
ATOM 1451 N N . ALA A 1 191 ? 3.318 -3.010 3.244 1.00 92.50 191 ALA A N 1
ATOM 1452 C CA . ALA A 1 191 ? 2.102 -2.779 2.464 1.00 92.50 191 ALA A CA 1
ATOM 1453 C C . ALA A 1 191 ? 0.986 -3.770 2.848 1.00 92.50 191 ALA A C 1
ATOM 1455 O O . ALA A 1 191 ? -0.141 -3.367 3.126 1.00 92.50 191 ALA A O 1
ATOM 1456 N N . ALA A 1 192 ? 1.308 -5.063 2.970 1.00 93.56 192 ALA A N 1
ATOM 1457 C CA . ALA A 1 192 ? 0.352 -6.079 3.417 1.00 93.56 192 ALA A CA 1
ATOM 1458 C C . ALA A 1 192 ? -0.190 -5.823 4.839 1.00 93.56 192 ALA A C 1
ATOM 1460 O O . ALA A 1 192 ? -1.380 -6.037 5.092 1.00 93.56 192 ALA A O 1
ATOM 1461 N N . GLN A 1 193 ? 0.648 -5.325 5.757 1.00 94.88 193 GLN A N 1
ATOM 1462 C CA . GLN A 1 193 ? 0.216 -4.913 7.102 1.00 94.88 193 GLN A CA 1
ATOM 1463 C C . GLN A 1 193 ? -0.737 -3.717 7.029 1.00 94.88 193 GLN A C 1
ATOM 1465 O O . GLN A 1 193 ? -1.832 -3.766 7.587 1.00 94.88 193 GLN A O 1
ATOM 1470 N N . GLU A 1 194 ? -0.346 -2.674 6.295 1.00 95.62 194 GLU A N 1
ATOM 1471 C CA . GLU A 1 194 ? -1.107 -1.433 6.139 1.00 95.62 194 GLU A CA 1
ATOM 1472 C C . GLU A 1 194 ? -2.471 -1.671 5.451 1.00 95.62 194 GLU A C 1
ATOM 1474 O O . GLU A 1 194 ? -3.452 -0.992 5.769 1.00 95.62 194 GLU A O 1
ATOM 1479 N N . ILE A 1 195 ? -2.582 -2.668 4.559 1.00 97.19 195 ILE A N 1
ATOM 1480 C CA . ILE A 1 195 ? -3.862 -3.110 3.974 1.00 97.19 195 ILE A CA 1
ATOM 1481 C C . ILE A 1 195 ? -4.814 -3.624 5.064 1.00 97.19 195 ILE A C 1
ATOM 1483 O O . ILE A 1 195 ? -5.957 -3.166 5.141 1.00 97.19 195 ILE A O 1
ATOM 1487 N N . GLN A 1 196 ? -4.371 -4.557 5.917 1.00 95.81 196 GLN A N 1
ATOM 1488 C CA . GLN A 1 196 ? -5.228 -5.088 6.986 1.00 95.81 196 GLN A CA 1
ATOM 1489 C C . GLN A 1 196 ? -5.528 -4.043 8.052 1.00 95.81 196 GLN A C 1
ATOM 1491 O O . GLN A 1 196 ? -6.666 -3.965 8.505 1.00 95.81 196 GLN A O 1
ATOM 1496 N N . GLU A 1 197 ? -4.545 -3.217 8.409 1.00 95.56 197 GLU A N 1
ATOM 1497 C CA . GLU A 1 197 ? -4.735 -2.074 9.301 1.00 95.56 197 GLU A CA 1
ATOM 1498 C C . GLU A 1 197 ? -5.904 -1.202 8.817 1.00 95.56 197 GLU 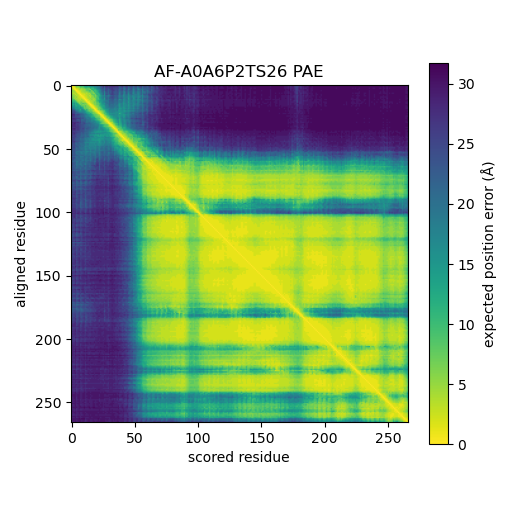A C 1
ATOM 1500 O O . GLU A 1 197 ? -6.862 -0.956 9.552 1.00 95.56 197 GLU A O 1
ATOM 1505 N N . SER A 1 198 ? -5.875 -0.813 7.540 1.00 96.94 198 SER A N 1
ATOM 1506 C CA . SER A 1 198 ? -6.898 0.042 6.929 1.00 96.94 198 SER A CA 1
ATOM 1507 C C . SER A 1 198 ? -8.278 -0.631 6.913 1.00 96.94 198 SER A C 1
ATOM 1509 O O . SER A 1 198 ? -9.289 0.005 7.216 1.00 96.94 198 SER A O 1
ATOM 1511 N N . LEU A 1 199 ? -8.333 -1.934 6.612 1.00 97.00 199 LEU A N 1
ATOM 1512 C CA . LEU A 1 199 ? -9.574 -2.714 6.647 1.00 97.00 199 LEU A CA 1
ATOM 1513 C C . LEU A 1 199 ? -10.148 -2.849 8.064 1.00 97.00 199 LEU A C 1
ATOM 1515 O O . LEU A 1 199 ? -11.366 -2.784 8.235 1.00 97.00 199 LEU A O 1
ATOM 1519 N N . MET A 1 200 ? -9.298 -3.019 9.080 1.00 95.00 200 MET A N 1
ATOM 1520 C CA . MET A 1 200 ? -9.725 -3.027 10.480 1.00 95.00 200 MET A CA 1
ATOM 1521 C C . MET A 1 200 ? -10.319 -1.671 10.852 1.00 95.00 200 MET A C 1
ATOM 1523 O O . MET A 1 200 ? -11.446 -1.625 11.342 1.00 95.00 200 MET A O 1
ATOM 1527 N N . ILE A 1 201 ? -9.627 -0.570 10.544 1.00 94.56 201 ILE A N 1
ATOM 1528 C CA . ILE A 1 201 ? -10.122 0.785 10.819 1.00 94.56 201 ILE A CA 1
ATOM 1529 C C . ILE A 1 201 ? -11.511 0.996 10.200 1.00 94.56 201 ILE A C 1
ATOM 1531 O O . ILE A 1 201 ? -12.432 1.423 10.896 1.00 94.56 201 ILE A O 1
ATOM 1535 N N . LEU A 1 202 ? -11.695 0.645 8.922 1.00 95.06 202 LEU A N 1
ATOM 1536 C CA . LEU A 1 202 ? -12.992 0.763 8.247 1.00 95.06 202 LEU A CA 1
ATOM 1537 C C . LEU A 1 202 ? -14.082 -0.070 8.933 1.00 95.06 202 LEU A C 1
ATOM 1539 O O . LEU A 1 202 ? -15.171 0.440 9.204 1.00 95.06 202 LEU A O 1
ATOM 1543 N N . ARG A 1 203 ? -13.791 -1.337 9.256 1.00 93.38 203 ARG A N 1
ATOM 1544 C CA . ARG A 1 203 ? -14.749 -2.243 9.905 1.00 93.38 203 ARG A CA 1
ATOM 1545 C C . ARG A 1 203 ? -15.182 -1.732 11.279 1.00 93.38 203 ARG A C 1
ATOM 1547 O O . ARG A 1 203 ? -16.375 -1.726 11.575 1.00 93.38 203 ARG A O 1
ATOM 1554 N N . PHE A 1 204 ? -14.231 -1.325 12.115 1.00 91.12 204 PHE A N 1
ATOM 1555 C CA . PHE A 1 204 ? -14.513 -0.905 13.488 1.00 91.12 204 PHE A CA 1
ATOM 1556 C C . PHE A 1 204 ? -15.205 0.464 13.539 1.00 91.12 204 PHE A C 1
ATOM 1558 O O . PHE A 1 204 ? -16.182 0.603 14.275 1.00 91.12 204 PHE A O 1
ATOM 1565 N N . ARG A 1 205 ? -14.818 1.424 12.679 1.00 90.25 205 ARG A N 1
ATOM 1566 C CA . ARG A 1 205 ? -15.548 2.701 12.526 1.00 90.25 205 ARG A CA 1
ATOM 1567 C C . ARG A 1 205 ? -16.999 2.482 12.110 1.00 90.25 205 ARG A C 1
ATOM 1569 O O . ARG A 1 205 ? -17.898 3.053 12.718 1.00 90.25 205 ARG A O 1
ATOM 1576 N N . LYS A 1 206 ? -17.236 1.636 11.101 1.00 86.25 206 LYS A N 1
ATOM 1577 C CA . LYS A 1 206 ? -18.585 1.338 10.591 1.00 86.25 206 LYS A CA 1
ATOM 1578 C C . LYS A 1 206 ? -19.505 0.753 11.665 1.00 86.25 206 LYS A C 1
ATOM 1580 O O . LYS A 1 206 ? -20.699 1.033 11.657 1.00 86.25 206 LYS A O 1
ATOM 1585 N N . ASN A 1 207 ? -18.952 -0.045 12.573 1.00 84.88 207 ASN A N 1
ATOM 1586 C CA . ASN A 1 207 ? -19.718 -0.709 13.622 1.00 84.88 207 ASN A CA 1
ATOM 1587 C C . ASN A 1 207 ? -19.883 0.140 14.894 1.00 84.88 207 ASN A C 1
ATOM 1589 O O . ASN A 1 207 ? -20.603 -0.289 15.789 1.00 84.88 207 ASN A O 1
ATOM 1593 N N . GLY A 1 208 ? -19.215 1.298 15.002 1.00 82.69 208 GLY A N 1
ATOM 1594 C CA . GLY A 1 208 ? -19.185 2.085 16.243 1.00 82.69 208 GLY A CA 1
ATOM 1595 C C . GLY A 1 208 ? -18.619 1.300 17.431 1.00 82.69 208 GLY A C 1
ATOM 1596 O O . GLY A 1 208 ? -19.018 1.525 18.570 1.00 82.69 208 GLY A O 1
ATOM 1597 N N . ALA A 1 209 ? -17.751 0.332 17.144 1.00 85.69 209 ALA A N 1
ATOM 1598 C CA . ALA A 1 209 ? -17.224 -0.602 18.122 1.00 85.69 209 ALA A CA 1
ATOM 1599 C C . ALA A 1 209 ? -16.249 0.091 19.086 1.00 85.69 209 ALA A C 1
ATOM 1601 O O . ALA A 1 209 ? -15.534 1.022 18.711 1.00 85.69 209 ALA A O 1
ATOM 1602 N N . SER A 1 210 ? -16.250 -0.365 20.335 1.00 87.81 210 SER A N 1
ATOM 1603 C CA . SER A 1 210 ? -15.362 0.120 21.389 1.00 87.81 210 SER A CA 1
ATOM 1604 C C . SER A 1 210 ? -13.999 -0.583 21.346 1.00 87.81 210 SER A C 1
ATOM 1606 O O . SER A 1 210 ? -13.791 -1.546 20.598 1.00 87.81 210 SER A O 1
ATOM 1608 N N . ALA A 1 211 ? -13.053 -0.120 22.168 1.00 86.19 211 ALA A N 1
ATOM 1609 C CA . ALA A 1 211 ? -11.765 -0.793 22.345 1.00 86.19 211 ALA A CA 1
ATOM 1610 C C . ALA A 1 211 ? -11.934 -2.267 22.767 1.00 86.19 211 ALA A C 1
ATOM 1612 O O . ALA A 1 211 ? -11.235 -3.134 22.241 1.00 86.19 211 ALA A O 1
ATOM 1613 N N . ASP A 1 212 ? -12.922 -2.561 23.618 1.00 85.94 212 ASP A N 1
ATOM 1614 C CA . ASP A 1 212 ? -13.206 -3.905 24.140 1.00 85.94 212 ASP A CA 1
ATOM 1615 C C . ASP A 1 212 ? -13.751 -4.867 23.078 1.00 85.94 212 ASP A C 1
ATOM 1617 O O . ASP A 1 212 ? -13.681 -6.088 23.243 1.00 85.94 212 ASP A O 1
ATOM 1621 N N . ASP A 1 213 ? -14.264 -4.340 21.966 1.00 86.38 213 ASP A N 1
ATOM 1622 C CA . ASP A 1 213 ? -14.740 -5.118 20.820 1.00 86.38 213 ASP A CA 1
ATOM 1623 C C . ASP A 1 213 ? -13.610 -5.439 19.831 1.00 86.38 213 ASP A C 1
ATOM 1625 O O . ASP A 1 213 ? -13.775 -6.273 18.933 1.00 86.38 213 ASP A O 1
ATOM 1629 N N . PHE A 1 214 ? -12.450 -4.787 19.967 1.00 88.69 214 PHE A N 1
ATOM 1630 C CA . PHE A 1 214 ? -11.324 -4.978 19.065 1.00 88.69 214 PHE A CA 1
ATOM 1631 C C . PHE A 1 214 ? -10.771 -6.400 19.197 1.00 88.69 214 PHE A C 1
ATOM 1633 O O . PHE A 1 214 ? -10.390 -6.863 20.271 1.00 88.69 214 PHE A O 1
ATOM 1640 N N . ARG A 1 215 ? -10.738 -7.135 18.085 1.00 86.81 215 ARG A N 1
ATOM 1641 C CA . ARG A 1 215 ? -10.187 -8.494 18.016 1.00 86.81 215 ARG A CA 1
ATOM 1642 C C . ARG A 1 215 ? -9.156 -8.537 16.903 1.00 86.81 215 ARG A C 1
ATOM 1644 O O . ARG A 1 215 ? -9.492 -8.285 15.746 1.00 86.81 215 ARG A O 1
ATOM 1651 N N . CYS A 1 216 ? -7.917 -8.864 17.261 1.00 88.25 216 CYS A N 1
ATOM 1652 C CA . CYS A 1 216 ? -6.820 -8.954 16.305 1.00 88.25 216 CYS A CA 1
ATOM 1653 C C . CYS A 1 216 ? -6.957 -10.209 15.436 1.00 88.25 216 CYS A C 1
ATOM 1655 O O . CYS A 1 216 ? -6.671 -11.320 15.877 1.00 88.25 216 CYS A O 1
ATOM 1657 N N . GLN A 1 217 ? -7.423 -10.017 14.205 1.00 89.62 217 GLN A N 1
ATOM 1658 C CA . GLN A 1 217 ? -7.562 -11.051 13.181 1.00 89.62 217 GLN A CA 1
ATOM 1659 C C . GLN A 1 217 ? -7.587 -10.399 11.790 1.00 89.62 217 GLN A C 1
ATOM 1661 O O . GLN A 1 217 ? -8.044 -9.257 11.681 1.00 89.62 217 GLN A O 1
ATOM 1666 N N . PRO A 1 218 ? -7.162 -11.090 10.718 1.00 90.50 218 PRO A N 1
ATOM 1667 C CA . PRO A 1 218 ? -7.285 -10.555 9.366 1.00 90.50 218 PRO A CA 1
ATOM 1668 C C . PRO A 1 218 ? -8.757 -10.316 8.985 1.00 90.50 218 PRO A C 1
ATOM 1670 O O . PRO A 1 218 ? -9.639 -11.115 9.301 1.00 90.50 218 PRO A O 1
A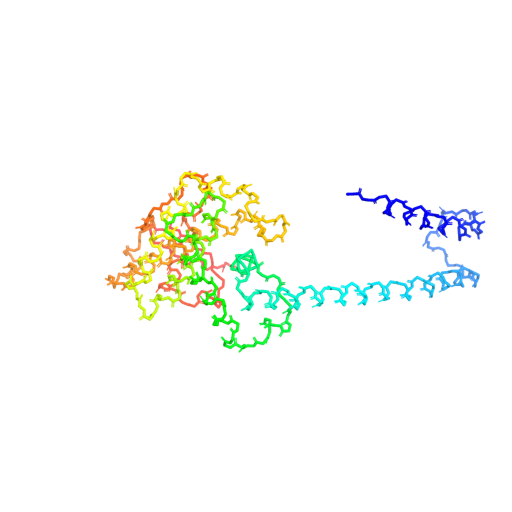TOM 1673 N N . ILE A 1 219 ? -9.032 -9.209 8.295 1.00 92.19 219 ILE A N 1
ATOM 1674 C CA . ILE A 1 219 ? -10.367 -8.812 7.804 1.00 92.19 219 ILE A CA 1
ATOM 1675 C C . ILE A 1 219 ? -10.630 -9.315 6.376 1.00 92.19 219 ILE A C 1
ATOM 1677 O O . ILE A 1 219 ? -11.779 -9.449 5.940 1.00 92.19 219 ILE A O 1
ATOM 1681 N N . ALA A 1 220 ? -9.558 -9.569 5.633 1.00 93.75 220 ALA A N 1
ATOM 1682 C CA . ALA A 1 220 ? -9.571 -10.093 4.274 1.00 93.75 220 ALA A CA 1
ATOM 1683 C C . ALA A 1 220 ? -8.443 -11.118 4.095 1.00 93.75 220 ALA A C 1
ATOM 1685 O O . ALA A 1 220 ? -7.782 -11.478 5.071 1.00 93.75 220 ALA A O 1
ATOM 1686 N N . ALA A 1 221 ? -8.228 -11.566 2.855 1.00 93.00 221 ALA A N 1
ATOM 1687 C CA . ALA A 1 221 ? -7.151 -12.485 2.508 1.00 93.00 221 ALA A CA 1
ATOM 1688 C C . ALA A 1 221 ? -5.804 -12.016 3.092 1.00 93.00 221 ALA A C 1
ATOM 1690 O O . ALA A 1 221 ? -5.497 -10.820 3.117 1.00 93.00 221 ALA A O 1
ATOM 1691 N N . TRP A 1 222 ? -5.048 -12.966 3.638 1.00 88.88 222 TRP A N 1
ATOM 1692 C CA . TRP A 1 222 ? -3.815 -12.714 4.375 1.00 88.88 222 TRP A CA 1
ATOM 1693 C C . TRP A 1 222 ? -2.689 -13.561 3.789 1.00 88.88 222 TRP A C 1
ATOM 1695 O O . TRP A 1 222 ? -2.938 -14.740 3.527 1.00 88.88 222 TRP A O 1
ATOM 1705 N N . PRO A 1 223 ? -1.479 -13.009 3.593 1.00 86.56 223 PRO A N 1
ATOM 1706 C CA . PRO A 1 223 ? -0.409 -13.732 2.921 1.00 86.56 223 PRO A CA 1
ATOM 1707 C C . PRO A 1 223 ? 0.019 -14.991 3.683 1.00 86.56 223 PRO A C 1
ATOM 1709 O O . PRO A 1 223 ? 0.468 -14.880 4.827 1.00 86.56 223 PRO A O 1
ATOM 1712 N N . PRO A 1 224 ? -0.071 -16.189 3.072 1.00 77.50 224 PRO A N 1
ATOM 1713 C CA . PRO A 1 224 ? 0.523 -17.398 3.636 1.00 77.50 224 PRO A CA 1
ATOM 1714 C C . PRO A 1 224 ? 1.997 -17.557 3.227 1.00 77.50 224 PRO A C 1
ATOM 1716 O O . PRO A 1 224 ? 2.726 -18.335 3.838 1.00 77.50 224 PRO A O 1
ATOM 1719 N N . SER A 1 225 ? 2.422 -16.856 2.171 1.00 70.19 225 SER A N 1
ATOM 1720 C CA . SER A 1 225 ? 3.650 -17.116 1.415 1.00 70.19 225 SER A CA 1
ATOM 1721 C C . SER A 1 225 ? 4.869 -16.313 1.880 1.00 70.19 225 SER A C 1
ATOM 1723 O O . SER A 1 225 ? 5.980 -16.601 1.440 1.00 70.19 225 SER A O 1
ATOM 1725 N N . TYR A 1 226 ? 4.703 -15.332 2.775 1.00 72.62 226 TYR A N 1
ATOM 1726 C CA . TYR A 1 226 ? 5.807 -14.531 3.316 1.00 72.62 226 TYR A CA 1
ATOM 1727 C C . TYR A 1 226 ? 5.479 -13.953 4.710 1.00 72.62 226 TYR A C 1
ATOM 1729 O O . TYR A 1 226 ? 4.304 -13.834 5.071 1.00 72.62 226 TYR A O 1
ATOM 1737 N N . PRO A 1 227 ? 6.492 -13.647 5.548 1.00 77.75 227 PRO A N 1
ATOM 1738 C CA . PRO A 1 227 ? 6.298 -13.429 6.982 1.00 77.75 227 PRO A CA 1
ATOM 1739 C C . PRO A 1 227 ? 5.765 -12.023 7.299 1.00 77.75 227 PRO A C 1
ATOM 1741 O O . PRO A 1 227 ? 6.512 -11.114 7.655 1.00 77.75 227 PRO A O 1
ATOM 1744 N N . VAL A 1 228 ? 4.446 -11.844 7.224 1.00 82.50 228 VAL A N 1
ATOM 1745 C CA . VAL A 1 228 ? 3.785 -10.583 7.588 1.00 82.50 228 VAL A CA 1
ATOM 1746 C C . VAL A 1 228 ? 3.363 -10.583 9.061 1.00 82.50 228 VAL A C 1
ATOM 1748 O O . VAL A 1 228 ? 2.776 -11.542 9.564 1.00 82.50 228 VAL A O 1
ATOM 1751 N N . LYS A 1 229 ? 3.638 -9.487 9.776 1.00 88.31 229 LYS A N 1
ATOM 1752 C CA . LYS A 1 229 ? 3.333 -9.341 11.206 1.00 88.31 229 LYS A CA 1
ATOM 1753 C C . LYS A 1 229 ? 1.923 -8.791 11.422 1.00 88.31 229 LYS A C 1
ATOM 1755 O O . LYS A 1 229 ? 1.719 -7.580 11.435 1.00 88.31 229 LYS A O 1
ATOM 1760 N N . LEU A 1 230 ? 0.951 -9.679 11.631 1.00 88.88 230 LEU A N 1
ATOM 1761 C CA . LEU A 1 230 ? -0.436 -9.281 11.907 1.00 88.88 230 LEU A CA 1
ATOM 1762 C C . LEU A 1 230 ? -0.551 -8.411 13.170 1.00 88.88 230 LEU A C 1
ATOM 1764 O O . LEU A 1 230 ? -1.287 -7.430 13.171 1.00 88.88 230 LEU A O 1
ATOM 1768 N N . ASP A 1 231 ? 0.216 -8.732 14.214 1.00 89.00 231 ASP A N 1
ATOM 1769 C CA . ASP A 1 231 ? 0.217 -7.974 15.469 1.00 89.00 231 ASP A CA 1
ATOM 1770 C C . ASP A 1 231 ? 0.608 -6.496 15.269 1.00 89.00 231 ASP A C 1
ATOM 1772 O O . ASP A 1 231 ? 0.098 -5.636 15.988 1.00 89.00 231 ASP A O 1
ATOM 1776 N N . ASP A 1 232 ? 1.465 -6.184 14.286 1.00 90.69 232 ASP A N 1
ATOM 1777 C CA . ASP A 1 232 ? 1.833 -4.801 13.955 1.00 90.69 232 ASP A CA 1
ATOM 1778 C C . ASP A 1 232 ? 0.658 -4.060 13.300 1.00 90.69 232 ASP A C 1
ATOM 1780 O O . ASP A 1 232 ? 0.326 -2.952 13.724 1.00 90.69 232 ASP A O 1
ATOM 1784 N N . ALA A 1 233 ? -0.031 -4.699 12.346 1.00 92.19 233 ALA A N 1
ATOM 1785 C CA . ALA A 1 233 ? -1.237 -4.151 11.719 1.00 92.19 233 ALA A CA 1
ATOM 1786 C C . ALA A 1 233 ? -2.360 -3.914 12.744 1.00 92.19 233 ALA A C 1
ATOM 1788 O O . ALA A 1 233 ? -2.993 -2.860 12.749 1.00 92.19 233 ALA A O 1
ATOM 1789 N N . CYS A 1 234 ? -2.578 -4.870 13.653 1.00 92.12 234 CYS A N 1
ATOM 1790 C CA . CYS A 1 234 ? -3.564 -4.748 14.724 1.00 92.12 234 CYS A CA 1
ATOM 1791 C C . CYS A 1 234 ? -3.244 -3.591 15.672 1.00 92.12 234 CYS A C 1
ATOM 1793 O O . CYS A 1 234 ? -4.126 -2.794 15.991 1.00 92.12 234 CYS A O 1
ATOM 1795 N N . ARG A 1 235 ? -1.982 -3.480 16.107 1.00 90.81 235 ARG A N 1
ATOM 1796 C CA . ARG A 1 235 ? -1.539 -2.399 16.991 1.00 90.81 235 ARG A CA 1
ATOM 1797 C C . ARG A 1 235 ? -1.755 -1.032 16.342 1.00 90.81 235 ARG A C 1
ATOM 1799 O O . ARG A 1 235 ? -2.295 -0.145 16.994 1.00 90.81 235 ARG A O 1
ATOM 1806 N N . HIS A 1 236 ? -1.369 -0.859 15.078 1.00 91.44 236 HIS A N 1
ATOM 1807 C CA . HIS A 1 236 ? -1.553 0.418 14.382 1.00 91.44 236 HIS A CA 1
ATOM 1808 C C . HIS A 1 236 ? -3.032 0.741 14.131 1.00 91.44 236 HIS A C 1
ATOM 1810 O O . HIS A 1 236 ? -3.444 1.885 14.317 1.00 91.44 236 HIS A O 1
ATOM 1816 N N . ALA A 1 237 ? -3.857 -0.257 13.800 1.00 92.81 237 ALA A N 1
ATOM 1817 C CA . ALA A 1 237 ? -5.295 -0.054 13.632 1.00 92.81 237 ALA A CA 1
ATOM 1818 C C . ALA A 1 237 ? -5.948 0.400 14.941 1.00 92.81 237 ALA A C 1
ATOM 1820 O O . ALA A 1 237 ? -6.726 1.352 14.945 1.00 92.81 237 ALA A O 1
ATOM 1821 N N . TYR A 1 238 ? -5.595 -0.249 16.054 1.00 91.38 238 TYR A N 1
ATOM 1822 C CA . TYR A 1 238 ? -6.062 0.136 17.381 1.00 91.38 238 TYR A CA 1
ATOM 1823 C C . TYR A 1 238 ? -5.666 1.578 17.716 1.00 91.38 238 TYR A C 1
ATOM 1825 O O . TYR A 1 238 ? -6.520 2.379 18.094 1.00 91.38 238 TYR A O 1
ATOM 1833 N N . GLN A 1 239 ? -4.392 1.930 17.515 1.00 88.50 239 GLN A N 1
ATOM 1834 C CA . GLN A 1 239 ? -3.890 3.292 17.713 1.00 88.50 239 GLN A CA 1
ATOM 1835 C C . GLN A 1 239 ? -4.684 4.310 16.883 1.00 88.50 239 GLN A C 1
ATOM 1837 O O . GLN A 1 239 ? -5.163 5.309 17.410 1.00 88.50 239 GLN A O 1
ATOM 1842 N N . GLY A 1 240 ? -4.892 4.033 15.594 1.00 88.19 240 GLY A N 1
ATOM 1843 C CA . GLY A 1 240 ? -5.646 4.910 14.699 1.00 88.19 240 GLY A CA 1
ATOM 1844 C C . GLY A 1 240 ? -7.130 5.071 15.056 1.00 88.19 240 GLY A C 1
ATOM 1845 O O . GLY A 1 240 ? -7.738 6.065 14.654 1.00 88.19 240 GLY A O 1
ATOM 1846 N N . LEU A 1 241 ? -7.716 4.119 15.787 1.00 90.31 241 LEU A N 1
ATOM 1847 C CA . LEU A 1 241 ? -9.118 4.143 16.214 1.00 90.31 241 LEU A CA 1
ATOM 1848 C C . LEU A 1 241 ? -9.314 4.811 17.577 1.00 90.31 241 LEU A C 1
ATOM 1850 O O . LEU A 1 241 ? -10.235 5.611 17.728 1.00 90.31 241 LEU A O 1
ATOM 1854 N N . TYR A 1 242 ? -8.476 4.470 18.557 1.00 88.38 242 TYR A N 1
ATOM 1855 C CA . TYR A 1 242 ? -8.746 4.751 19.971 1.00 88.38 242 TYR A CA 1
ATOM 1856 C C . TYR A 1 242 ? -7.670 5.595 20.660 1.00 88.38 242 TYR A C 1
ATOM 1858 O O . TYR A 1 242 ? -7.906 6.079 21.763 1.00 88.38 242 TYR A O 1
ATOM 1866 N N . ASP A 1 243 ? -6.516 5.809 20.024 1.00 84.25 243 ASP A N 1
ATOM 1867 C CA . ASP A 1 243 ? -5.422 6.614 20.575 1.00 84.25 243 ASP A CA 1
ATOM 1868 C C . ASP A 1 243 ? -4.807 7.534 19.506 1.00 84.25 243 ASP A C 1
ATOM 1870 O O . ASP A 1 243 ? -3.662 7.354 19.096 1.00 84.25 243 ASP A O 1
ATOM 1874 N N . PRO A 1 244 ? -5.541 8.544 19.009 1.00 71.75 244 PRO A N 1
ATOM 1875 C CA . PRO A 1 244 ? -5.057 9.422 17.941 1.00 71.75 244 PRO A CA 1
ATOM 1876 C C . PRO A 1 244 ? -3.858 10.294 18.360 1.00 71.75 244 PRO A C 1
ATOM 1878 O O . PRO A 1 244 ? -3.193 10.883 17.501 1.00 71.75 244 PRO A O 1
ATOM 1881 N N . GLU A 1 245 ? -3.562 10.386 19.661 1.00 74.75 245 GLU A N 1
ATOM 1882 C CA . GLU A 1 245 ? -2.421 11.135 20.189 1.00 74.75 245 GLU A CA 1
ATOM 1883 C C . GLU A 1 245 ? -1.099 10.357 20.113 1.00 74.75 245 GLU A C 1
ATOM 1885 O O . GLU A 1 245 ? -0.039 10.977 20.229 1.00 74.75 245 GLU A O 1
ATOM 1890 N N . TYR A 1 246 ? -1.122 9.054 19.795 1.00 71.94 246 TYR A N 1
ATOM 1891 C CA . TYR A 1 246 ? 0.081 8.218 19.653 1.00 71.94 246 TYR A CA 1
ATOM 1892 C C . TYR A 1 246 ? 1.122 8.787 18.672 1.00 71.94 246 TYR A C 1
ATOM 1894 O O . TYR A 1 246 ? 2.319 8.554 18.811 1.00 71.94 246 TYR A O 1
ATOM 1902 N N . LYS A 1 247 ? 0.705 9.578 17.672 1.00 62.72 247 LYS A N 1
ATOM 1903 C CA . LYS A 1 247 ? 1.648 10.221 16.736 1.00 62.72 247 LYS A CA 1
ATOM 1904 C C . LYS A 1 247 ? 2.511 11.300 17.400 1.00 62.72 247 LYS A C 1
ATOM 1906 O O . LYS A 1 247 ? 3.492 11.736 16.804 1.00 62.72 247 LYS A O 1
ATOM 1911 N N . LYS A 1 248 ? 2.139 11.753 18.600 1.00 73.62 248 LYS A N 1
ATOM 1912 C CA . LYS A 1 248 ? 2.849 12.773 19.383 1.00 73.62 248 LYS A CA 1
ATOM 1913 C C . LYS A 1 248 ? 3.643 12.173 20.544 1.00 73.62 248 LYS A C 1
ATOM 1915 O O . LYS A 1 248 ? 4.583 12.814 21.006 1.00 73.62 248 LYS A O 1
ATOM 1920 N N . ILE A 1 249 ? 3.275 10.983 21.022 1.00 72.50 249 ILE A N 1
ATOM 1921 C CA . ILE A 1 249 ? 3.837 10.371 22.231 1.00 72.50 249 ILE A CA 1
ATOM 1922 C C . ILE A 1 249 ? 4.240 8.923 21.938 1.00 72.50 249 ILE A C 1
ATOM 1924 O O . ILE A 1 249 ? 3.483 8.155 21.356 1.00 72.50 249 ILE A O 1
ATOM 1928 N N . SER A 1 250 ? 5.446 8.537 22.359 1.00 72.56 250 SER A N 1
ATOM 1929 C CA . SER A 1 250 ? 5.923 7.160 22.217 1.00 72.56 250 SER A CA 1
ATOM 1930 C C . SER A 1 250 ? 5.324 6.263 23.302 1.00 72.56 250 SER A C 1
ATOM 1932 O O . SER A 1 250 ? 5.531 6.507 24.492 1.00 72.56 250 SER A O 1
ATOM 1934 N N . TYR A 1 251 ? 4.631 5.203 22.886 1.00 74.75 251 TYR A N 1
ATOM 1935 C CA . TYR A 1 251 ? 4.091 4.163 23.761 1.00 74.75 251 TYR A CA 1
ATOM 1936 C C . TYR A 1 251 ? 4.538 2.782 23.281 1.00 74.75 251 TYR A C 1
ATOM 1938 O O . TYR A 1 251 ? 4.606 2.508 22.081 1.00 74.75 251 TYR A O 1
ATOM 1946 N N . THR A 1 252 ? 4.776 1.876 24.225 1.00 81.38 252 THR A N 1
ATOM 1947 C CA . THR A 1 252 ? 4.783 0.432 23.956 1.00 81.38 252 THR A CA 1
ATOM 1948 C C . THR A 1 252 ? 3.385 -0.109 24.222 1.00 81.38 252 THR A C 1
ATOM 1950 O O . THR A 1 252 ? 2.782 0.312 25.197 1.00 81.38 252 THR A O 1
ATOM 1953 N N . TYR A 1 253 ? 2.860 -1.029 23.411 1.00 82.75 253 TYR A N 1
ATOM 1954 C CA . TYR A 1 253 ? 1.537 -1.621 23.658 1.00 82.75 253 TYR A CA 1
ATOM 1955 C C . TYR A 1 253 ? 1.666 -3.094 24.013 1.00 82.75 253 TYR A C 1
ATOM 1957 O O . TYR A 1 253 ? 2.461 -3.813 23.402 1.00 82.75 253 TYR A O 1
ATOM 1965 N N . GLN A 1 254 ? 0.852 -3.540 24.965 1.00 87.31 254 GLN A N 1
ATOM 1966 C CA . GLN A 1 254 ? 0.703 -4.947 25.309 1.00 87.31 254 GLN A CA 1
ATOM 1967 C C . GLN A 1 254 ? -0.708 -5.414 24.953 1.00 87.31 254 GLN A C 1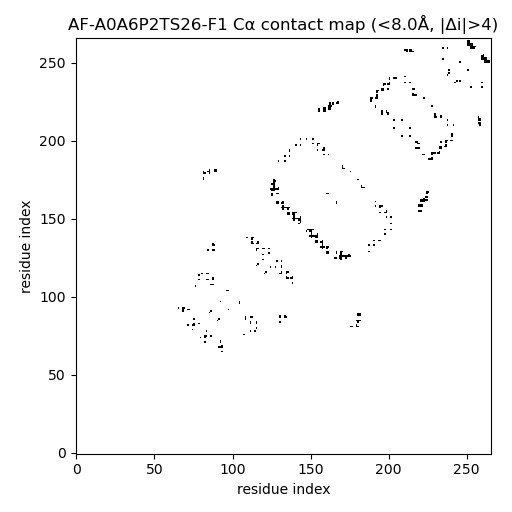
ATOM 1969 O O . GLN A 1 254 ? -1.672 -4.670 25.100 1.00 87.31 254 GLN A O 1
ATOM 1974 N N . ARG A 1 255 ? -0.825 -6.660 24.484 1.00 86.62 255 ARG A N 1
ATOM 1975 C CA . ARG A 1 255 ? -2.120 -7.305 24.270 1.00 86.62 255 ARG A CA 1
ATOM 1976 C C . ARG A 1 255 ? -2.583 -7.960 25.575 1.00 86.62 255 ARG A C 1
ATOM 1978 O O . ARG A 1 255 ? -1.957 -8.928 26.007 1.00 86.62 255 ARG A O 1
ATOM 1985 N N . ILE A 1 256 ? -3.654 -7.443 26.174 1.00 85.31 256 ILE A N 1
ATOM 1986 C CA . ILE A 1 256 ? -4.291 -7.952 27.400 1.00 85.31 256 ILE A CA 1
ATOM 1987 C C . ILE A 1 256 ? -5.749 -8.247 27.056 1.00 85.31 256 ILE A C 1
ATOM 1989 O O . ILE A 1 256 ? -6.432 -7.388 26.516 1.00 85.31 256 ILE A O 1
ATOM 1993 N N . ASP A 1 257 ? -6.195 -9.488 27.256 1.00 82.69 257 ASP A N 1
ATOM 1994 C CA . ASP A 1 257 ? -7.567 -9.923 26.943 1.00 82.69 257 ASP A CA 1
ATOM 1995 C C . ASP A 1 257 ? -8.062 -9.518 25.538 1.00 82.69 257 ASP A C 1
ATOM 1997 O O . ASP A 1 257 ? -9.234 -9.245 25.302 1.00 82.69 257 ASP A O 1
ATOM 2001 N N . SER A 1 258 ? -7.152 -9.558 24.556 1.00 76.56 258 SER A N 1
ATOM 2002 C CA . SER A 1 258 ? -7.361 -9.153 23.150 1.00 76.56 258 SER A CA 1
ATOM 2003 C C . SER A 1 258 ? -7.453 -7.645 22.877 1.00 76.56 258 SER A C 1
ATOM 2005 O O . SER A 1 258 ? -7.559 -7.271 21.709 1.00 76.56 258 SER A O 1
ATOM 2007 N N . VAL A 1 259 ? -7.332 -6.795 23.895 1.00 80.94 259 VAL A N 1
ATOM 2008 C CA . VAL A 1 259 ? -7.251 -5.332 23.782 1.00 80.94 259 VAL A CA 1
ATOM 2009 C C . VAL A 1 259 ? -5.782 -4.900 23.760 1.00 80.94 259 VAL A C 1
ATOM 2011 O O . VAL A 1 259 ? -4.937 -5.496 24.431 1.00 80.94 259 VAL A O 1
ATOM 2014 N N . TYR A 1 260 ? -5.446 -3.894 22.948 1.00 87.25 260 TYR A N 1
ATOM 2015 C CA . TYR A 1 260 ? -4.106 -3.302 22.940 1.00 87.25 260 TYR A CA 1
ATOM 2016 C C . TYR A 1 260 ? -4.054 -2.143 23.930 1.00 87.25 260 TYR A C 1
ATOM 2018 O O . TYR A 1 260 ? -4.576 -1.068 23.663 1.00 87.25 260 TYR A O 1
ATOM 2026 N N . GLU A 1 261 ? -3.381 -2.330 25.058 1.00 85.00 261 GLU A N 1
ATOM 2027 C CA . GLU A 1 261 ? -3.256 -1.286 26.074 1.00 85.00 261 GLU A CA 1
ATOM 2028 C C . GLU A 1 261 ? -1.903 -0.566 25.978 1.00 85.00 261 GLU A C 1
ATOM 2030 O O . GLU A 1 261 ? -0.864 -1.233 25.860 1.00 85.00 261 GLU A O 1
ATOM 2035 N N . PRO A 1 262 ? -1.873 0.783 26.030 1.00 86.25 262 PRO A N 1
ATOM 2036 C CA . PRO A 1 262 ? -0.629 1.535 26.084 1.00 86.25 262 PRO A CA 1
ATOM 2037 C C . PRO A 1 262 ? 0.052 1.336 27.440 1.00 86.25 262 PRO A C 1
ATOM 2039 O O . PRO A 1 262 ? -0.475 1.666 28.502 1.00 86.25 262 PRO A O 1
ATOM 2042 N N . VAL A 1 263 ? 1.284 0.854 27.400 1.00 85.69 263 VAL A N 1
ATOM 2043 C CA . VAL A 1 263 ? 2.183 0.760 28.544 1.00 85.69 263 VAL A CA 1
ATOM 2044 C C . VAL A 1 263 ? 3.002 2.042 28.594 1.00 85.69 263 VAL A C 1
ATOM 2046 O O . VAL A 1 263 ? 3.729 2.370 27.649 1.00 85.69 263 VAL A O 1
ATOM 2049 N N . ARG A 1 264 ? 2.890 2.780 29.705 1.00 70.62 264 ARG A N 1
ATOM 2050 C CA . ARG A 1 264 ? 3.725 3.965 29.919 1.00 70.62 264 ARG A CA 1
ATOM 2051 C C . ARG A 1 264 ? 5.193 3.534 29.999 1.00 70.62 264 ARG A C 1
ATOM 2053 O O . ARG A 1 264 ? 5.497 2.634 30.789 1.00 70.62 264 ARG A O 1
ATOM 2060 N N . PRO A 1 265 ? 6.101 4.164 29.235 1.00 68.00 265 PRO A N 1
ATOM 2061 C CA . PRO A 1 265 ? 7.525 3.967 29.457 1.00 68.00 265 PRO A CA 1
ATOM 2062 C C . PRO A 1 265 ? 7.862 4.397 30.893 1.00 68.00 265 PRO A C 1
ATOM 2064 O O . PRO A 1 265 ? 7.369 5.424 31.363 1.00 68.00 265 PRO A O 1
ATOM 2067 N N . LYS A 1 266 ? 8.615 3.548 31.602 1.00 62.28 266 LYS A N 1
ATOM 2068 C CA . LYS A 1 266 ? 9.089 3.817 32.967 1.00 62.28 266 LYS A CA 1
ATOM 2069 C C . LYS A 1 266 ? 10.092 4.961 32.998 1.00 62.28 266 LYS A C 1
ATOM 2071 O O . LYS A 1 266 ? 10.879 5.062 32.031 1.00 62.28 266 LYS A O 1
#

Foldseek 3Di:
DDPPVVVVVVVVVVVVVVLPPPDDDDPPDPDDDDDDPVVVVSVVVVCVVVVVVVVVVVVVVVVVVQVVLVVLVVCLVVLPPLSLLLVLQPDPHDCVVVVPPDPVVVVSNLVSLVSLCVVAVPPHDLQSLLSVLSSLLVNLLVCCVVPVPSSLVSLQSSLVSLADPSVVVNLVDCPRPPPSHDSDVVSSLVSLLSSQLSNLLSVCVVVVHDLLPQAQDGPHHHHPNDDRDSVVSSLNSLCVRPPVCCVVDPFDWDQDNRGTDTDDDD

Sequence (266 aa):
MSKSMTIIRRLACLTSVLALGACSSDCSNLLSGSHSTACNLAWGAAIVAVAPVALVSSAIDDHRQNEREEETWKRWKAGDPPVVARCVVNCQLPLRVTQSDSGEYKQLFARSLDQIIAWWGEHPTPGQLPVVAVAYQYKGQRLMESDPAAAEAYLRKAAVMVAEPEMAEGLESDYFPVGVVSNNKGYYEKAAQEIQESLMILRFRKNGASADDFRCQPIAAWPPSYPVKLDDACRHAYQGLYDPEYKKISYTYQRIDSVYEPVRPK

pLDDT: mean 76.5, std 20.38, range [32.22, 98.38]

Radius of gyration: 27.44 Å; Cα contacts (8 Å, |Δi|>4): 263; chains: 1; bounding box: 83×41×53 Å

Solvent-accessible surface area (backbone atoms only — not comparable to full-atom values): 15324 Å² total; per-residue (Å²): 142,66,78,68,65,62,53,57,55,51,52,57,53,56,61,57,58,73,72,60,78,82,77,89,83,78,98,78,68,98,81,68,95,72,91,57,74,68,60,58,52,57,53,49,51,52,49,65,62,45,49,59,56,53,53,50,49,52,54,52,51,52,50,56,48,54,51,54,34,51,51,48,54,53,40,36,76,70,60,38,64,62,51,34,54,12,48,74,78,63,58,85,62,50,62,77,64,71,67,43,89,42,67,61,58,60,50,49,53,53,49,42,31,54,49,46,41,72,74,36,55,90,73,52,52,45,47,44,33,62,61,39,23,49,27,28,30,54,54,10,62,71,22,50,84,82,38,51,69,61,11,50,54,29,25,46,53,17,23,45,45,55,33,38,81,50,34,57,55,15,64,68,47,68,73,46,57,91,84,44,50,73,83,48,63,71,58,54,41,46,47,54,26,53,33,43,17,50,46,46,41,55,53,39,62,76,66,70,55,55,69,88,69,43,67,81,66,81,80,55,57,64,49,83,79,56,96,58,58,63,69,57,19,40,52,51,22,47,33,70,71,80,37,78,62,53,90,80,45,91,67,51,71,45,78,54,99,59,27,79,44,78,41,78,77,129

Organism: Burkholderia lata (strain ATCC 17760 / DSM 23089 / LMG 22485 / NCIMB 9086 / R18194 / 383) (NCBI:txid482957)